Protein AF-A0A535R1G7-F1 (afdb_monomer_lite)

pLDDT: mean 92.57, std 9.96, range [49.0, 98.88]

Sequence (205 aa):
MAGKRAEGLLEMMFFIEMFTLNRAWNGLSDEELRWEPMPGSWTVRPVEQCRTPTPFLVGGWAVDFDAGLAAATEPLTSIAWLFWHVGSMPGRAAELDFLGGSHSAASGWPSPYIETHPIFTTAAEAVGTMRAGWRALDAALRSATDEQLEQPTRFWGYGGPGPMGTGARIVASTLNEISHHGTQIGVLRDLFRLRGDAPIDYQPE

Structure (mmCIF, N/CA/C/O backbone):
data_AF-A0A535R1G7-F1
#
_entry.id   AF-A0A535R1G7-F1
#
loop_
_atom_site.group_PDB
_atom_site.id
_atom_site.type_symbol
_atom_site.label_atom_id
_atom_site.label_alt_id
_atom_site.label_comp_id
_atom_site.label_asym_id
_atom_site.label_entity_id
_atom_site.label_seq_id
_atom_site.pdbx_PDB_ins_code
_atom_site.Cartn_x
_atom_site.Cartn_y
_atom_site.Cartn_z
_atom_site.occupancy
_atom_site.B_iso_or_equiv
_atom_site.auth_seq_id
_atom_site.auth_comp_id
_atom_site.auth_asym_id
_atom_site.auth_atom_id
_atom_site.pdbx_PDB_model_num
ATOM 1 N N . MET A 1 1 ? -23.071 0.420 14.342 1.00 59.50 1 MET A N 1
ATOM 2 C CA . MET A 1 1 ? -22.848 1.737 13.711 1.00 59.50 1 MET A CA 1
ATOM 3 C C . MET A 1 1 ? -21.427 2.138 14.032 1.00 59.50 1 MET A C 1
ATOM 5 O O . MET A 1 1 ? -21.015 1.888 15.160 1.00 59.50 1 MET A O 1
ATOM 9 N N . ALA A 1 2 ? -20.706 2.676 13.051 1.00 72.38 2 ALA A N 1
ATOM 10 C CA . ALA A 1 2 ? -19.341 3.155 13.226 1.00 72.38 2 ALA A CA 1
ATOM 11 C C . ALA A 1 2 ? -19.280 4.226 14.329 1.00 72.38 2 ALA A C 1
ATOM 13 O O . ALA A 1 2 ? -20.204 5.030 14.459 1.00 72.38 2 ALA A O 1
ATOM 14 N N . GLY A 1 3 ? -18.218 4.216 15.134 1.00 78.94 3 GLY A N 1
ATOM 15 C CA . GLY A 1 3 ? -17.919 5.323 16.045 1.00 78.94 3 GLY A CA 1
ATOM 16 C C . GLY A 1 3 ? -17.408 6.565 15.298 1.00 78.94 3 GLY A C 1
ATOM 17 O O . GLY A 1 3 ? -17.053 6.485 14.120 1.00 78.94 3 GLY A O 1
ATOM 18 N N . LYS A 1 4 ? -17.313 7.717 15.974 1.00 87.75 4 LYS A N 1
ATOM 19 C CA . LYS A 1 4 ? -16.873 8.983 15.351 1.00 87.75 4 LYS A CA 1
ATOM 20 C C . LYS A 1 4 ? -15.453 8.905 14.782 1.00 87.75 4 LYS A C 1
ATOM 22 O O . LYS A 1 4 ? -15.128 9.596 13.819 1.00 87.75 4 LYS A O 1
ATOM 27 N N . ARG A 1 5 ? -14.579 8.081 15.370 1.00 92.25 5 ARG A N 1
ATOM 28 C CA . ARG A 1 5 ? -13.224 7.828 14.855 1.00 92.25 5 ARG A CA 1
ATOM 29 C C . ARG A 1 5 ? -13.264 7.073 13.540 1.00 92.25 5 ARG A C 1
ATOM 31 O O . ARG A 1 5 ? -12.567 7.456 12.604 1.00 92.25 5 ARG A O 1
ATOM 38 N N . ALA A 1 6 ? -14.088 6.034 13.474 1.00 96.38 6 ALA A N 1
ATOM 39 C CA . ALA A 1 6 ? -14.278 5.264 12.257 1.00 96.38 6 ALA A CA 1
ATOM 40 C C . ALA A 1 6 ? -14.889 6.129 11.145 1.00 96.38 6 ALA A C 1
ATOM 42 O O . ALA A 1 6 ? -14.425 6.049 10.015 1.00 96.38 6 ALA A O 1
ATOM 43 N N . GLU A 1 7 ? -15.850 7.005 11.458 1.00 96.81 7 GLU A N 1
ATOM 44 C CA . GLU A 1 7 ? -16.438 7.940 10.483 1.00 96.81 7 GLU A CA 1
ATOM 45 C C . GLU A 1 7 ? -15.379 8.826 9.808 1.00 96.81 7 GLU A C 1
ATOM 47 O O . GLU A 1 7 ? -15.340 8.891 8.582 1.00 96.81 7 GLU A O 1
ATOM 52 N N . GLY A 1 8 ? -14.469 9.435 10.577 1.00 97.81 8 GLY A N 1
ATOM 53 C CA . GLY A 1 8 ? -13.396 10.258 10.005 1.00 97.81 8 GLY A CA 1
ATOM 54 C C . GLY A 1 8 ? -12.4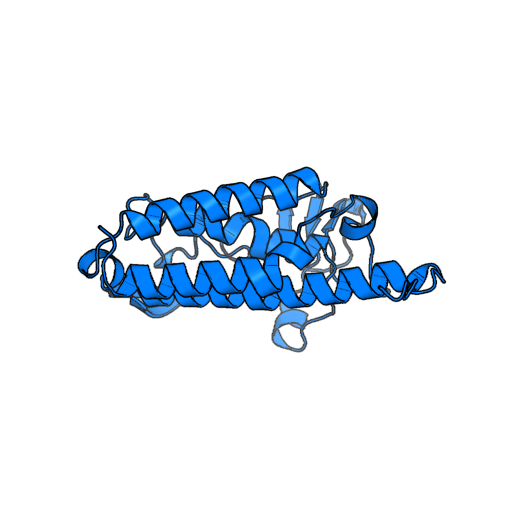10 9.466 9.135 1.00 97.81 8 GLY A C 1
ATOM 55 O O . GLY A 1 8 ? -11.967 9.948 8.096 1.00 97.81 8 GLY A O 1
ATOM 56 N N . LEU A 1 9 ? -12.087 8.226 9.517 1.00 98.50 9 LEU A N 1
ATOM 57 C CA . LEU A 1 9 ? -11.222 7.351 8.713 1.00 98.50 9 LEU A CA 1
ATOM 58 C C . LEU A 1 9 ? -11.915 6.896 7.421 1.00 98.50 9 LEU A C 1
ATOM 60 O O . LEU A 1 9 ? -11.282 6.858 6.368 1.00 98.50 9 LEU A O 1
ATOM 64 N N . LEU A 1 10 ? -13.213 6.594 7.484 1.00 98.62 10 LEU A N 1
ATOM 65 C CA . LEU A 1 10 ? -14.030 6.263 6.315 1.00 98.62 10 LEU A CA 1
ATOM 66 C C . LEU A 1 10 ? -14.146 7.457 5.357 1.00 98.62 10 LEU A C 1
ATOM 68 O O . LEU A 1 10 ? -14.089 7.277 4.143 1.00 98.62 10 LEU A O 1
ATOM 72 N N . GLU A 1 11 ? -14.251 8.677 5.883 1.00 98.31 11 GLU A N 1
ATOM 73 C CA . GLU A 1 11 ? -14.221 9.901 5.079 1.00 98.31 11 GLU A CA 1
ATOM 74 C C . GLU A 1 11 ? -12.857 10.097 4.393 1.00 98.31 11 GLU A C 1
ATOM 76 O O . GLU A 1 11 ? -12.798 10.375 3.193 1.00 98.31 11 GLU A O 1
ATOM 81 N N . MET A 1 12 ? -11.747 9.854 5.100 1.00 98.38 12 MET A N 1
ATOM 82 C CA . MET A 1 12 ? -10.417 9.836 4.478 1.00 98.38 12 MET A CA 1
ATOM 83 C C . MET A 1 12 ? -10.326 8.787 3.366 1.00 98.38 12 MET A C 1
ATOM 85 O O . MET A 1 12 ? -9.839 9.102 2.282 1.00 98.38 12 MET A O 1
ATOM 89 N N . MET A 1 13 ? -10.809 7.561 3.599 1.00 98.69 13 MET A N 1
ATOM 90 C CA . MET A 1 13 ? -10.845 6.518 2.568 1.00 98.69 13 MET A CA 1
ATOM 91 C C . MET A 1 13 ? -11.637 6.973 1.341 1.00 98.69 13 MET A C 1
ATOM 93 O O . MET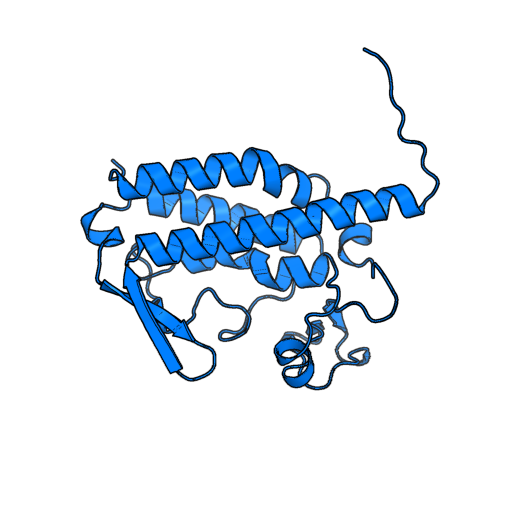 A 1 13 ? -11.157 6.837 0.219 1.00 98.69 13 MET A O 1
ATOM 97 N N . PHE A 1 14 ? -12.809 7.574 1.534 1.00 98.50 14 PHE A N 1
ATOM 98 C CA . PHE A 1 14 ? -13.602 8.105 0.429 1.00 98.50 14 PHE A CA 1
ATOM 99 C C . PHE A 1 14 ? -12.806 9.111 -0.419 1.00 98.50 14 PHE A C 1
ATOM 101 O O . PHE A 1 14 ? -12.733 8.971 -1.642 1.00 98.50 14 PHE A O 1
ATOM 108 N N . PHE A 1 15 ? -12.148 10.088 0.212 1.00 98.44 15 PHE A N 1
ATOM 109 C CA . PHE A 1 15 ? -11.361 11.084 -0.518 1.00 98.44 15 PHE A CA 1
ATOM 110 C C . PHE A 1 15 ? -10.121 10.494 -1.193 1.00 98.44 15 PHE A C 1
ATOM 112 O O . PHE A 1 15 ? -9.820 10.857 -2.330 1.00 98.44 15 PHE A O 1
ATOM 119 N N . ILE A 1 16 ? -9.426 9.564 -0.537 1.00 98.75 16 ILE A N 1
ATOM 120 C CA . ILE A 1 16 ? -8.260 8.879 -1.110 1.00 98.75 16 ILE A CA 1
ATOM 121 C C . ILE A 1 16 ? -8.673 8.055 -2.330 1.00 98.75 16 ILE A C 1
ATOM 123 O O . ILE A 1 16 ? -8.000 8.092 -3.360 1.00 98.75 16 ILE A O 1
ATOM 127 N N . GLU A 1 17 ? -9.791 7.335 -2.258 1.00 98.38 17 GLU A N 1
ATOM 128 C CA . GLU A 1 17 ? -10.291 6.579 -3.401 1.00 98.38 17 GLU A CA 1
ATOM 129 C C . GLU A 1 17 ? -10.660 7.508 -4.562 1.00 98.38 17 GLU A C 1
ATOM 131 O O . GLU A 1 17 ? -10.220 7.295 -5.697 1.00 98.38 17 GLU A O 1
ATOM 136 N N . MET A 1 18 ? -11.421 8.564 -4.266 1.00 97.12 18 MET A N 1
ATOM 137 C CA . MET A 1 18 ? -11.917 9.511 -5.258 1.00 97.12 18 MET A CA 1
ATOM 138 C C . MET A 1 18 ? -10.786 10.266 -5.966 1.00 97.12 18 MET A C 1
ATOM 140 O O . MET A 1 18 ? -10.771 10.307 -7.196 1.00 97.12 18 MET A O 1
ATOM 144 N N . PHE A 1 19 ? -9.848 10.849 -5.217 1.00 96.19 19 PHE A N 1
ATOM 145 C CA . PHE A 1 19 ? -8.824 11.735 -5.777 1.00 96.19 19 PHE A CA 1
ATOM 146 C C . PHE A 1 19 ? -7.538 11.015 -6.187 1.00 96.19 19 PHE A C 1
ATOM 148 O O . PHE A 1 19 ? -6.856 11.475 -7.105 1.00 96.19 19 PHE A O 1
ATOM 155 N N . THR A 1 20 ? -7.224 9.880 -5.561 1.00 97.88 20 THR A N 1
ATOM 156 C CA . THR A 1 20 ? -5.928 9.216 -5.732 1.00 97.88 20 THR A CA 1
ATOM 157 C C . THR A 1 20 ? -6.072 7.834 -6.364 1.00 97.88 20 THR A C 1
ATOM 159 O O . THR A 1 20 ? -5.598 7.608 -7.481 1.00 97.88 20 THR A O 1
ATOM 162 N N . LEU A 1 21 ? -6.734 6.887 -5.690 1.00 98.06 21 LEU A N 1
ATOM 163 C CA . LEU A 1 21 ? -6.668 5.478 -6.097 1.00 98.06 21 LEU A CA 1
ATOM 164 C C . LEU A 1 21 ? -7.381 5.210 -7.419 1.00 98.06 21 LEU A C 1
ATOM 166 O O . LEU A 1 21 ? -6.882 4.424 -8.222 1.00 98.06 21 LEU A O 1
ATOM 170 N N . ASN A 1 22 ? -8.472 5.921 -7.717 1.00 97.31 22 ASN A N 1
ATOM 171 C CA . ASN A 1 22 ? -9.125 5.814 -9.019 1.00 97.31 22 ASN A CA 1
ATOM 172 C C . ASN A 1 22 ? -8.198 6.160 -10.191 1.00 97.31 22 ASN A C 1
ATOM 174 O O . ASN A 1 22 ? -8.295 5.515 -11.234 1.00 97.31 22 ASN A O 1
ATOM 178 N N . ARG A 1 23 ? -7.263 7.104 -10.030 1.00 95.62 23 ARG A N 1
ATOM 179 C CA . ARG A 1 23 ? -6.226 7.360 -11.044 1.00 95.62 23 ARG A CA 1
ATOM 180 C C . ARG A 1 23 ? -5.157 6.268 -11.044 1.00 95.62 23 ARG A C 1
ATOM 182 O O . ARG A 1 23 ? -4.710 5.858 -12.112 1.00 95.62 23 ARG A O 1
ATOM 189 N N . ALA A 1 24 ? -4.767 5.783 -9.867 1.00 96.94 24 ALA A N 1
ATOM 190 C CA . ALA A 1 24 ? -3.721 4.776 -9.731 1.00 96.94 24 ALA A CA 1
ATOM 191 C C . ALA A 1 24 ? -4.112 3.424 -10.354 1.00 96.94 24 ALA A C 1
ATOM 193 O O . ALA A 1 24 ? -3.337 2.866 -11.130 1.00 96.94 24 ALA A O 1
ATOM 194 N N . TRP A 1 25 ? -5.316 2.908 -10.086 1.00 96.75 25 TRP A N 1
ATOM 195 C CA . TRP A 1 25 ? -5.669 1.522 -10.418 1.00 96.75 25 TRP A CA 1
ATOM 196 C C . TRP A 1 25 ? -6.562 1.321 -11.651 1.00 96.75 25 TRP A C 1
ATOM 198 O O . TRP A 1 25 ? -6.643 0.203 -12.160 1.00 96.75 25 TRP A O 1
ATOM 208 N N . ASN A 1 26 ? -7.262 2.347 -12.155 1.00 97.62 26 ASN A N 1
ATOM 209 C CA . ASN A 1 26 ? -8.268 2.128 -13.203 1.00 97.62 26 ASN A CA 1
ATOM 210 C C . ASN A 1 26 ? -7.584 1.979 -14.554 1.00 97.62 26 ASN A C 1
ATOM 212 O O . ASN A 1 26 ? -6.772 2.821 -14.935 1.00 97.62 26 ASN A O 1
ATOM 216 N N . GLY A 1 27 ? -7.886 0.887 -15.257 1.00 97.19 27 GLY A N 1
ATOM 217 C CA . GLY A 1 27 ? -7.271 0.577 -16.545 1.00 97.19 27 GLY A CA 1
ATOM 218 C C . GLY A 1 27 ? -5.747 0.484 -16.483 1.00 97.19 27 GLY A C 1
ATOM 219 O O . GLY A 1 27 ? -5.101 0.835 -17.460 1.00 97.19 27 GLY A O 1
ATOM 220 N N . LEU A 1 28 ? -5.160 0.128 -15.330 1.00 98.25 28 LEU A N 1
ATOM 221 C CA . LEU A 1 28 ? -3.723 -0.129 -15.248 1.00 98.25 28 LEU A CA 1
ATOM 222 C C . LEU A 1 28 ? -3.396 -1.355 -16.094 1.00 98.25 28 LEU A C 1
ATOM 224 O O . LEU A 1 28 ? -3.956 -2.430 -15.878 1.00 98.25 28 LEU A O 1
ATOM 228 N N . SER A 1 29 ? -2.500 -1.177 -17.055 1.00 98.12 29 SER A N 1
ATOM 229 C CA . SER A 1 29 ? -2.014 -2.254 -17.901 1.00 98.12 29 SER A CA 1
ATOM 230 C C . SER A 1 29 ? -0.765 -2.915 -17.325 1.00 98.12 29 SER A C 1
ATOM 232 O O . SER A 1 29 ? -0.000 -2.347 -16.546 1.00 98.12 29 SER A O 1
ATOM 234 N N . ASP A 1 30 ? -0.537 -4.137 -17.778 1.00 98.44 30 ASP A N 1
ATOM 235 C CA . ASP A 1 30 ? 0.673 -4.907 -17.521 1.00 98.44 30 ASP A CA 1
ATOM 236 C C . ASP A 1 30 ? 1.943 -4.234 -18.077 1.00 98.44 30 ASP A C 1
ATOM 238 O O . ASP A 1 30 ? 3.031 -4.418 -17.532 1.00 98.44 30 ASP A O 1
ATOM 242 N N . GLU A 1 31 ? 1.812 -3.449 -19.150 1.00 97.44 31 GLU A N 1
ATOM 243 C CA . GLU A 1 31 ? 2.911 -2.664 -19.719 1.00 97.44 31 GLU A CA 1
ATOM 244 C C . GLU A 1 31 ? 3.256 -1.465 -18.826 1.00 97.44 31 GLU A C 1
ATOM 246 O O . GLU A 1 31 ? 4.428 -1.254 -18.522 1.00 97.44 31 GLU A O 1
ATOM 251 N N . GLU A 1 32 ? 2.246 -0.723 -18.350 1.00 97.19 32 GLU A N 1
ATOM 252 C CA . GLU A 1 32 ? 2.436 0.357 -17.371 1.00 97.19 32 GLU A CA 1
ATOM 253 C C . GLU A 1 32 ? 3.082 -0.169 -16.088 1.00 97.19 32 GLU A C 1
ATOM 255 O O . GLU A 1 32 ? 4.031 0.430 -15.587 1.00 97.19 32 GLU A O 1
ATOM 260 N N . LEU A 1 33 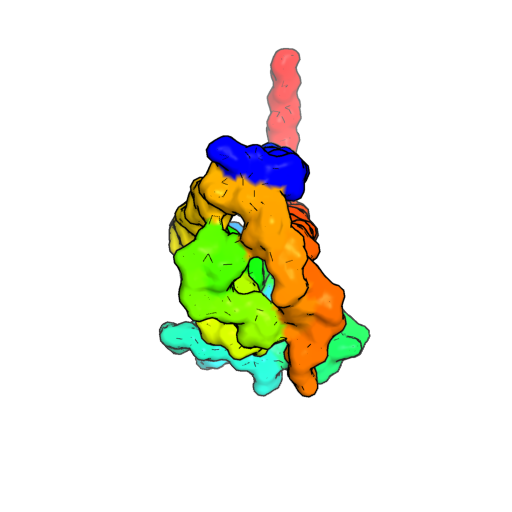? 2.594 -1.300 -15.564 1.00 98.06 33 LEU A N 1
ATOM 261 C CA . LEU A 1 33 ? 3.109 -1.886 -14.328 1.00 98.06 33 LEU A CA 1
ATOM 262 C C . LEU A 1 33 ? 4.611 -2.192 -14.430 1.00 98.06 33 LEU A C 1
ATOM 264 O O . LEU A 1 33 ? 5.362 -1.868 -13.511 1.00 98.06 33 LEU A O 1
ATOM 268 N N . ARG A 1 34 ? 5.041 -2.807 -15.540 1.00 96.12 34 ARG A N 1
ATOM 269 C CA . ARG A 1 34 ? 6.425 -3.269 -15.758 1.00 96.12 34 ARG A CA 1
ATOM 270 C C . ARG A 1 34 ? 7.360 -2.187 -16.301 1.00 96.12 34 ARG A C 1
ATOM 272 O O . ARG A 1 34 ? 8.539 -2.458 -16.518 1.00 96.12 34 ARG A O 1
ATOM 279 N N . TRP A 1 35 ? 6.857 -0.983 -16.557 1.00 95.94 35 TRP A N 1
ATOM 280 C CA . TRP A 1 35 ? 7.666 0.098 -17.100 1.00 95.94 35 TRP A CA 1
ATOM 281 C C . TRP A 1 35 ? 8.662 0.632 -16.065 1.00 95.94 35 TRP A C 1
ATOM 283 O O . TRP A 1 35 ? 8.286 1.027 -14.961 1.00 95.94 35 TRP A O 1
ATOM 293 N N . GLU A 1 36 ? 9.940 0.675 -16.450 1.00 94.88 36 GLU A N 1
ATOM 294 C CA . GLU A 1 36 ? 11.001 1.335 -15.686 1.00 94.88 36 GLU A CA 1
ATOM 295 C C . GLU A 1 36 ? 11.043 2.826 -16.091 1.00 94.88 36 GLU A C 1
ATOM 297 O O . GLU A 1 36 ? 11.377 3.118 -17.245 1.00 94.88 36 GLU A O 1
ATOM 302 N N . PRO A 1 37 ? 10.694 3.777 -15.196 1.00 94.25 37 PRO A N 1
ATOM 303 C CA . PRO A 1 37 ? 10.542 5.186 -15.573 1.00 94.25 37 PRO A CA 1
ATOM 304 C C . PRO A 1 37 ? 11.836 5.841 -16.060 1.00 94.25 37 PRO A C 1
ATOM 306 O O . PRO A 1 37 ? 11.820 6.659 -16.975 1.00 94.25 37 PRO A O 1
ATOM 309 N N . MET A 1 38 ? 12.955 5.469 -15.439 1.00 92.94 38 MET A N 1
ATOM 310 C CA . MET A 1 38 ? 14.308 5.918 -15.761 1.00 92.94 38 MET A CA 1
ATOM 311 C C . MET A 1 38 ? 15.300 4.790 -15.460 1.00 92.94 38 MET A C 1
ATOM 313 O O . MET A 1 38 ? 15.067 4.050 -14.500 1.00 92.94 38 MET A O 1
ATOM 317 N N . PRO A 1 39 ? 16.430 4.687 -16.185 1.00 90.38 39 PRO A N 1
ATOM 318 C CA . PRO A 1 39 ? 17.472 3.719 -15.863 1.00 90.38 39 PRO A CA 1
ATOM 319 C C . PRO A 1 39 ? 17.894 3.803 -14.394 1.00 90.38 39 PRO A C 1
ATOM 321 O O . PRO A 1 39 ? 18.289 4.867 -13.919 1.00 90.38 39 PRO A O 1
ATOM 324 N N . GLY A 1 40 ? 17.827 2.676 -13.689 1.00 87.69 40 GLY A N 1
ATOM 325 C CA . GLY A 1 40 ? 18.208 2.597 -12.276 1.00 87.69 40 GLY A CA 1
ATOM 326 C C . GLY A 1 40 ? 17.069 2.888 -11.298 1.00 87.69 40 GLY A C 1
ATOM 327 O O . GLY A 1 40 ? 17.317 2.921 -10.094 1.00 87.69 40 GLY A O 1
ATOM 328 N N . SER A 1 41 ? 15.834 3.056 -11.785 1.00 94.19 41 SER A N 1
ATOM 329 C CA . SER A 1 41 ? 14.661 3.077 -10.906 1.00 94.19 41 SER A CA 1
ATOM 330 C C . SER A 1 41 ? 14.510 1.731 -10.198 1.00 94.19 41 SER A C 1
ATOM 332 O O . SER A 1 41 ? 14.737 0.675 -10.794 1.00 94.19 41 SER A O 1
ATOM 334 N N . TRP A 1 42 ? 14.070 1.753 -8.943 1.00 96.62 42 TRP A N 1
ATOM 335 C CA . TRP A 1 42 ? 13.716 0.531 -8.231 1.00 96.62 42 TRP A CA 1
ATOM 336 C C . TRP A 1 42 ? 12.417 -0.058 -8.780 1.00 96.62 42 TRP A C 1
ATOM 338 O O . TRP A 1 42 ? 11.387 0.617 -8.909 1.00 96.62 42 TRP A O 1
ATOM 348 N N . THR A 1 43 ? 12.460 -1.339 -9.132 1.00 97.06 43 THR A N 1
ATOM 349 C CA . THR A 1 43 ? 11.314 -2.067 -9.678 1.00 97.06 43 THR A CA 1
ATOM 350 C C . THR A 1 43 ? 11.222 -3.492 -9.150 1.00 97.06 43 THR A C 1
ATOM 352 O O . THR A 1 43 ? 12.017 -3.930 -8.321 1.00 97.06 43 THR A O 1
ATOM 355 N N . VAL A 1 44 ? 10.191 -4.194 -9.607 1.00 97.44 44 VAL A N 1
ATOM 356 C CA . VAL A 1 44 ? 10.021 -5.630 -9.435 1.00 97.44 44 VAL A CA 1
ATOM 357 C C . VAL A 1 44 ? 10.570 -6.310 -10.680 1.00 97.44 44 VAL A C 1
ATOM 359 O O . VAL A 1 44 ? 10.166 -5.992 -11.799 1.00 97.44 44 VAL A O 1
ATOM 362 N N . ARG A 1 45 ? 11.482 -7.260 -10.500 1.00 95.94 45 ARG A N 1
ATOM 363 C CA . ARG A 1 45 ? 12.123 -7.981 -11.603 1.00 95.94 45 ARG A CA 1
ATOM 364 C C . ARG A 1 45 ? 12.428 -9.427 -11.215 1.00 95.94 45 ARG A C 1
ATOM 366 O O . ARG A 1 45 ? 12.451 -9.738 -10.024 1.00 95.94 45 ARG A O 1
ATOM 373 N N . PRO A 1 46 ? 12.649 -10.331 -12.180 1.00 97.12 46 PRO A N 1
ATOM 374 C CA . PRO A 1 46 ? 13.131 -11.670 -11.867 1.00 97.12 46 PRO A CA 1
ATOM 375 C C . PRO A 1 46 ? 14.427 -11.601 -11.053 1.00 97.12 46 PRO A C 1
ATOM 377 O O . PRO A 1 46 ? 15.242 -10.694 -11.255 1.00 97.12 46 PRO A O 1
ATOM 380 N N . VAL A 1 47 ? 14.619 -12.535 -10.121 1.00 96.88 47 VAL A N 1
ATOM 381 C CA . VAL A 1 47 ? 15.749 -12.504 -9.178 1.00 96.88 47 VAL A CA 1
ATOM 382 C C . VAL A 1 47 ? 17.106 -12.467 -9.885 1.00 96.88 47 VAL A C 1
ATOM 384 O O . VAL A 1 47 ? 18.015 -11.774 -9.438 1.00 96.88 47 VAL A O 1
ATOM 387 N N . GLU A 1 48 ? 17.233 -13.128 -11.035 1.00 97.00 48 GLU A N 1
ATOM 388 C CA . GLU A 1 48 ? 18.446 -13.149 -11.855 1.00 97.00 48 GLU A CA 1
ATOM 389 C C . GLU A 1 48 ? 18.786 -11.793 -12.493 1.00 97.00 48 GLU A C 1
ATOM 391 O O . GLU A 1 48 ? 19.905 -11.587 -12.959 1.00 97.00 48 GLU A O 1
ATOM 396 N N . GLN A 1 49 ? 17.832 -10.862 -12.508 1.00 95.75 49 GLN A N 1
ATOM 397 C CA . GLN A 1 49 ? 18.006 -9.503 -13.015 1.00 95.75 49 GLN A CA 1
ATOM 398 C C . GLN A 1 49 ? 18.163 -8.478 -11.889 1.00 95.75 49 GLN A C 1
ATOM 400 O O . GLN A 1 49 ? 18.353 -7.300 -12.193 1.00 95.75 49 GLN A O 1
ATOM 405 N N . CYS A 1 50 ? 18.066 -8.896 -10.620 1.00 95.00 50 CYS A N 1
ATOM 406 C CA . CYS A 1 50 ? 18.209 -8.030 -9.454 1.00 95.00 50 CYS A CA 1
ATOM 407 C C . CYS A 1 50 ? 19.575 -7.340 -9.446 1.00 95.00 50 CYS A C 1
ATOM 409 O O . CYS A 1 50 ? 20.613 -7.978 -9.627 1.00 95.00 50 CYS A O 1
ATOM 411 N N . ARG A 1 51 ? 19.571 -6.024 -9.222 1.00 90.38 51 ARG A N 1
ATOM 412 C CA . ARG A 1 51 ? 20.794 -5.202 -9.237 1.00 90.38 51 ARG A CA 1
ATOM 413 C C . ARG A 1 51 ? 21.130 -4.601 -7.882 1.00 90.38 51 ARG A C 1
ATOM 415 O O . ARG A 1 51 ? 22.246 -4.127 -7.695 1.00 90.38 51 ARG A O 1
ATOM 422 N N . THR A 1 52 ? 20.179 -4.595 -6.955 1.00 94.62 52 THR A N 1
ATOM 423 C CA . THR A 1 52 ? 20.352 -3.989 -5.636 1.00 94.62 52 THR A CA 1
ATOM 424 C C . THR A 1 52 ? 20.915 -4.986 -4.620 1.00 94.62 52 THR A C 1
ATOM 426 O O . THR A 1 52 ? 20.635 -6.180 -4.732 1.00 94.62 52 THR A O 1
ATOM 429 N N . PRO A 1 53 ? 21.678 -4.526 -3.614 1.00 93.81 53 PRO A N 1
ATOM 430 C CA . PRO A 1 53 ? 22.370 -5.397 -2.663 1.00 93.81 53 PRO A CA 1
ATOM 431 C C . PRO A 1 53 ? 21.464 -6.064 -1.619 1.00 93.81 53 PRO A C 1
ATOM 433 O O . PRO A 1 53 ? 21.832 -7.118 -1.104 1.00 93.81 53 PRO A O 1
ATOM 436 N N . THR A 1 54 ? 20.305 -5.488 -1.287 1.00 94.25 54 THR A N 1
ATOM 437 C CA . THR A 1 54 ? 19.424 -6.008 -0.224 1.00 94.25 54 THR A CA 1
ATOM 438 C C . THR A 1 54 ? 17.962 -6.111 -0.681 1.00 94.25 54 THR A C 1
ATOM 440 O O . THR A 1 54 ? 17.097 -5.496 -0.061 1.00 94.25 54 THR A O 1
ATOM 443 N N . PRO A 1 55 ? 17.659 -6.836 -1.773 1.00 95.75 55 PRO A N 1
ATOM 444 C CA . PRO A 1 55 ? 16.307 -6.906 -2.317 1.00 95.75 55 PRO A CA 1
ATOM 445 C C . PRO A 1 55 ? 15.360 -7.696 -1.409 1.00 95.75 55 PRO A C 1
ATOM 447 O O . PRO A 1 55 ? 15.786 -8.574 -0.654 1.00 95.75 55 PRO A O 1
ATOM 450 N N . PHE A 1 56 ? 14.057 -7.470 -1.570 1.00 95.81 56 PHE A N 1
ATOM 451 C CA . PHE A 1 56 ? 13.037 -8.376 -1.034 1.00 95.81 56 PHE A CA 1
ATOM 452 C C . PHE A 1 56 ? 12.748 -9.484 -2.045 1.00 95.81 56 PHE A C 1
ATOM 454 O O . PHE A 1 56 ? 12.512 -9.198 -3.216 1.00 95.81 56 PHE A O 1
ATOM 461 N N . LEU A 1 57 ? 12.764 -10.747 -1.609 1.00 95.19 57 LEU A N 1
ATOM 462 C CA . LEU A 1 57 ? 12.669 -11.911 -2.495 1.00 95.19 57 LEU A CA 1
ATOM 463 C C . LEU A 1 57 ? 11.434 -12.758 -2.183 1.00 95.19 57 LEU A C 1
ATOM 465 O O . LEU A 1 57 ? 11.291 -13.250 -1.065 1.00 95.19 57 LEU A O 1
ATOM 469 N N . VAL A 1 58 ? 10.579 -12.993 -3.182 1.00 94.12 58 VAL A N 1
ATOM 470 C CA . VAL A 1 58 ? 9.420 -13.896 -3.074 1.00 94.12 58 VAL A CA 1
ATOM 471 C C . VAL A 1 58 ? 9.198 -14.609 -4.404 1.00 94.12 58 VAL A C 1
ATOM 473 O O . VAL A 1 58 ? 9.109 -13.976 -5.450 1.00 94.12 58 VAL A O 1
ATOM 476 N N . GLY A 1 59 ? 9.089 -15.941 -4.377 1.00 90.62 59 GLY A N 1
ATOM 477 C CA . GLY A 1 59 ? 8.624 -16.720 -5.534 1.00 90.62 59 GLY A CA 1
ATOM 478 C C . GLY A 1 59 ? 9.450 -16.553 -6.819 1.00 90.62 59 GLY A C 1
ATOM 479 O O . GLY A 1 59 ? 8.882 -16.595 -7.904 1.00 90.62 59 GLY A O 1
ATOM 480 N N . GLY A 1 60 ? 10.766 -16.334 -6.710 1.00 95.50 60 GLY A N 1
ATOM 481 C CA . GLY A 1 60 ? 11.659 -16.111 -7.861 1.00 95.50 60 GLY A CA 1
ATOM 482 C C . GLY A 1 60 ? 11.712 -14.664 -8.363 1.00 95.50 60 GLY A C 1
ATOM 483 O O . GLY A 1 60 ? 12.446 -14.369 -9.303 1.00 95.50 60 GLY A O 1
ATOM 484 N N . TRP A 1 61 ? 10.985 -13.755 -7.718 1.00 97.38 61 TRP A N 1
ATOM 485 C CA . TRP A 1 61 ? 11.005 -12.328 -8.009 1.00 97.38 61 TRP A CA 1
ATOM 486 C C . TRP A 1 61 ? 11.746 -11.562 -6.923 1.00 97.38 61 TRP A C 1
ATOM 488 O O . TRP A 1 61 ? 11.723 -11.933 -5.747 1.00 97.38 61 TRP A O 1
ATOM 498 N N . ALA A 1 62 ? 12.391 -10.483 -7.343 1.00 97.12 62 ALA A N 1
ATOM 499 C CA . ALA A 1 62 ? 13.050 -9.515 -6.498 1.00 97.12 62 ALA A CA 1
ATOM 500 C C . ALA A 1 62 ? 12.336 -8.170 -6.597 1.00 97.12 62 ALA A C 1
ATOM 502 O O . ALA A 1 62 ? 11.998 -7.708 -7.689 1.00 97.12 62 ALA A O 1
ATOM 503 N N . VAL A 1 63 ? 12.153 -7.527 -5.452 1.00 97.12 63 VAL A N 1
ATOM 504 C CA . VAL A 1 63 ? 11.882 -6.099 -5.375 1.00 97.12 63 VAL A CA 1
ATOM 505 C C . VAL A 1 63 ? 13.192 -5.402 -5.071 1.00 97.12 63 VAL A C 1
ATOM 507 O O . VAL A 1 63 ? 13.815 -5.679 -4.043 1.00 97.12 63 VAL A O 1
ATOM 510 N N . ASP A 1 64 ? 13.609 -4.523 -5.978 1.00 96.25 64 ASP A N 1
ATOM 511 C CA . ASP A 1 64 ? 14.834 -3.750 -5.821 1.00 96.25 64 ASP A CA 1
ATOM 512 C C . ASP A 1 64 ? 14.793 -2.951 -4.514 1.00 96.25 64 ASP A C 1
ATOM 514 O O . ASP A 1 64 ? 13.852 -2.199 -4.252 1.00 96.25 64 ASP A O 1
ATOM 518 N N . PHE A 1 65 ? 15.827 -3.116 -3.695 1.00 94.69 65 PHE A N 1
ATOM 519 C CA . PHE A 1 65 ? 15.992 -2.387 -2.447 1.00 94.69 65 PHE A CA 1
ATOM 520 C C . PHE A 1 65 ? 17.458 -2.382 -2.006 1.00 94.69 65 PHE A C 1
ATOM 522 O O . PHE A 1 65 ? 18.158 -3.397 -2.059 1.00 94.69 65 PHE A O 1
ATOM 529 N N . ASP A 1 66 ? 17.922 -1.227 -1.542 1.00 93.50 66 ASP A N 1
ATOM 530 C CA . ASP A 1 66 ? 19.221 -1.045 -0.901 1.00 93.50 66 ASP A CA 1
ATOM 531 C C . ASP A 1 66 ? 19.005 -0.319 0.429 1.00 93.50 66 ASP A C 1
ATOM 533 O O . ASP A 1 66 ? 18.679 0.868 0.446 1.00 93.50 66 ASP A O 1
ATOM 537 N N . ALA A 1 67 ? 19.185 -1.031 1.541 1.00 88.81 67 ALA A N 1
ATOM 538 C CA . ALA A 1 67 ? 18.994 -0.489 2.882 1.00 88.81 67 ALA A CA 1
ATOM 539 C C . ALA A 1 67 ? 19.961 0.666 3.199 1.00 88.81 67 ALA A C 1
ATOM 541 O O . ALA A 1 67 ? 19.600 1.587 3.932 1.00 88.81 67 ALA A O 1
ATOM 542 N N . GLY A 1 68 ? 21.179 0.633 2.646 1.00 87.25 68 GLY A N 1
ATOM 543 C CA . GLY A 1 68 ? 22.163 1.697 2.819 1.00 87.25 68 GLY A CA 1
ATOM 544 C C . GLY A 1 68 ? 21.783 2.947 2.032 1.00 87.25 68 GLY A C 1
ATOM 545 O O . GLY A 1 68 ? 21.857 4.054 2.566 1.00 87.25 68 GLY A O 1
ATOM 546 N N . LEU A 1 69 ? 21.325 2.772 0.788 1.00 86.75 69 LEU A N 1
ATOM 547 C CA . LEU A 1 69 ? 20.870 3.887 -0.042 1.00 86.75 69 LEU A CA 1
ATOM 548 C C . LEU A 1 69 ? 19.559 4.484 0.476 1.00 86.75 69 LEU A C 1
ATOM 550 O O . LEU A 1 69 ? 19.489 5.698 0.605 1.00 86.75 69 LEU A O 1
ATOM 554 N N . ALA A 1 70 ? 18.568 3.665 0.846 1.00 84.56 70 ALA A N 1
ATOM 555 C CA . ALA A 1 70 ? 17.287 4.127 1.396 1.00 84.56 70 ALA A CA 1
ATOM 556 C C . ALA A 1 70 ? 17.473 5.060 2.604 1.00 84.56 70 ALA A C 1
ATOM 558 O O . ALA A 1 70 ? 16.744 6.034 2.757 1.00 84.56 70 ALA A O 1
ATOM 559 N N . ALA A 1 71 ? 18.480 4.795 3.443 1.00 79.69 71 ALA A N 1
ATOM 560 C CA . ALA A 1 71 ? 18.798 5.634 4.595 1.00 79.69 71 ALA A CA 1
ATOM 561 C C . ALA A 1 71 ? 19.417 6.998 4.224 1.00 79.69 71 ALA A C 1
ATOM 563 O O . ALA A 1 71 ? 19.393 7.918 5.040 1.00 79.69 71 ALA A O 1
ATOM 564 N N . ALA A 1 72 ? 19.990 7.133 3.024 1.00 81.25 72 ALA A N 1
ATOM 565 C CA . ALA A 1 72 ? 20.703 8.326 2.571 1.00 81.25 72 ALA A CA 1
ATOM 566 C C . ALA A 1 72 ? 19.926 9.140 1.521 1.00 81.25 72 ALA A C 1
ATOM 568 O O . ALA A 1 72 ? 19.948 10.370 1.550 1.00 81.25 72 ALA A O 1
ATOM 569 N N . THR A 1 73 ? 19.279 8.481 0.559 1.00 80.69 73 THR A N 1
ATOM 570 C CA . THR A 1 73 ? 18.484 9.082 -0.520 1.00 80.69 73 THR A CA 1
ATOM 571 C C . THR A 1 73 ? 17.541 8.030 -1.096 1.00 80.69 73 THR A C 1
ATOM 573 O O . THR A 1 73 ? 17.994 7.008 -1.604 1.00 80.69 73 THR A O 1
ATOM 576 N N . GLU A 1 74 ? 16.236 8.295 -1.079 1.00 77.31 74 GLU A N 1
ATOM 577 C CA . GLU A 1 74 ? 15.253 7.417 -1.716 1.00 77.31 74 GLU A CA 1
ATOM 578 C C . GLU A 1 74 ? 15.356 7.518 -3.249 1.00 77.31 74 GLU A C 1
ATOM 580 O O . GLU A 1 74 ? 15.203 8.610 -3.807 1.00 77.31 74 GLU A O 1
ATOM 585 N N . PRO A 1 75 ? 15.638 6.415 -3.961 1.00 86.06 75 PRO A N 1
ATOM 586 C CA . PRO A 1 75 ? 15.655 6.424 -5.416 1.00 86.06 75 PRO A CA 1
ATOM 587 C C . PRO A 1 75 ? 14.240 6.441 -5.997 1.00 86.06 75 PRO A C 1
ATOM 589 O O . PRO A 1 75 ? 13.259 6.096 -5.340 1.00 86.06 75 PRO A O 1
ATOM 592 N N . LEU A 1 76 ? 14.143 6.811 -7.277 1.00 94.12 76 LEU A N 1
ATOM 593 C CA . LEU A 1 76 ? 12.882 6.752 -8.006 1.00 94.12 76 LEU A CA 1
ATOM 594 C C . LEU A 1 76 ? 12.385 5.304 -8.085 1.00 94.12 76 LEU A C 1
ATOM 596 O O . LEU A 1 76 ? 13.133 4.399 -8.454 1.00 94.12 76 LEU A O 1
ATOM 600 N N . THR A 1 77 ? 11.110 5.094 -7.782 1.00 97.00 77 THR A N 1
ATOM 601 C CA . THR A 1 77 ? 10.455 3.785 -7.809 1.00 97.00 77 THR A CA 1
ATOM 602 C C . THR A 1 77 ? 9.484 3.692 -8.983 1.00 97.00 77 THR A C 1
ATOM 604 O O . THR A 1 77 ? 8.906 4.678 -9.435 1.00 97.00 77 THR A O 1
ATOM 607 N N . SER A 1 78 ? 9.335 2.487 -9.525 1.00 98.00 78 SER A N 1
ATOM 608 C CA . SER A 1 78 ? 8.366 2.171 -10.583 1.00 98.00 78 SER A CA 1
ATOM 609 C C . SER A 1 78 ? 6.971 1.876 -10.022 1.00 98.00 78 SER A C 1
ATOM 611 O O . SER A 1 78 ? 6.796 1.659 -8.822 1.00 98.00 78 SER A O 1
ATOM 613 N N . ILE A 1 79 ? 5.977 1.767 -10.909 1.00 98.56 79 ILE A N 1
ATOM 614 C CA . ILE A 1 79 ? 4.606 1.395 -10.532 1.00 98.56 79 ILE A CA 1
ATOM 615 C C . ILE A 1 79 ? 4.568 0.006 -9.873 1.00 98.56 79 ILE A C 1
ATOM 617 O O . ILE A 1 79 ? 3.904 -0.150 -8.851 1.00 98.56 79 ILE A O 1
ATOM 621 N N . ALA A 1 80 ? 5.304 -0.985 -10.393 1.00 98.31 80 ALA A N 1
ATOM 622 C CA . ALA A 1 80 ? 5.373 -2.312 -9.773 1.00 98.31 80 ALA A CA 1
ATOM 623 C C . ALA A 1 80 ? 5.913 -2.271 -8.337 1.00 98.31 80 ALA A C 1
ATOM 625 O O . ALA A 1 80 ? 5.352 -2.913 -7.450 1.00 98.31 80 ALA A O 1
ATOM 626 N N . TRP A 1 81 ? 6.968 -1.488 -8.098 1.00 97.88 81 TRP A N 1
ATOM 627 C CA . TRP A 1 81 ? 7.545 -1.331 -6.763 1.00 97.88 81 TRP A CA 1
ATOM 628 C C . TRP A 1 81 ? 6.552 -0.671 -5.804 1.00 97.88 81 TRP A C 1
ATOM 630 O O . TRP A 1 81 ? 6.339 -1.158 -4.697 1.00 97.88 81 TRP A O 1
ATOM 640 N N . LEU A 1 82 ? 5.881 0.396 -6.250 1.00 98.19 82 LEU A N 1
ATOM 641 C CA . LEU A 1 82 ? 4.881 1.098 -5.445 1.00 98.19 82 LEU A CA 1
ATOM 642 C C . LEU A 1 82 ? 3.687 0.196 -5.116 1.00 98.19 82 LEU A C 1
ATOM 644 O O . LEU A 1 82 ? 3.212 0.202 -3.984 1.00 98.19 82 LEU A O 1
ATOM 648 N N . PHE A 1 83 ? 3.230 -0.636 -6.055 1.00 98.19 83 PHE A N 1
ATOM 649 C CA . PHE A 1 83 ? 2.182 -1.611 -5.758 1.00 98.19 83 PHE A CA 1
ATOM 650 C C . PHE A 1 83 ? 2.642 -2.705 -4.804 1.00 98.19 83 PHE A C 1
ATOM 652 O O . PHE A 1 83 ? 1.863 -3.065 -3.932 1.00 98.19 83 PHE A O 1
ATOM 659 N N . TRP A 1 84 ? 3.867 -3.222 -4.912 1.00 97.56 84 TRP A N 1
ATOM 660 C CA . TRP A 1 84 ? 4.398 -4.123 -3.883 1.00 97.56 84 TRP A CA 1
ATOM 661 C C . TRP A 1 84 ? 4.388 -3.453 -2.502 1.00 97.56 84 TRP A C 1
ATOM 663 O O . TRP A 1 84 ? 3.987 -4.071 -1.517 1.00 97.56 84 TRP A O 1
ATOM 673 N N . HIS A 1 85 ? 4.756 -2.172 -2.453 1.00 96.81 85 HIS A N 1
ATOM 674 C CA . HIS A 1 85 ? 4.857 -1.419 -1.215 1.00 96.81 85 HIS A CA 1
ATOM 675 C C . HIS A 1 85 ? 3.485 -1.186 -0.550 1.00 96.81 85 HIS A C 1
ATOM 677 O O . HIS A 1 85 ? 3.311 -1.509 0.623 1.00 96.81 85 HIS A O 1
ATOM 683 N N . VAL A 1 86 ? 2.480 -0.696 -1.288 1.00 97.62 86 VAL A N 1
ATOM 684 C CA . VAL A 1 86 ? 1.181 -0.315 -0.688 1.00 97.62 86 VAL A CA 1
ATOM 685 C C . VAL A 1 86 ? -0.001 -1.224 -1.035 1.00 97.62 86 VAL A C 1
ATOM 687 O O . VAL A 1 86 ? -1.068 -1.118 -0.430 1.00 97.62 86 VAL A O 1
ATOM 690 N N . GLY A 1 87 ? 0.145 -2.134 -1.997 1.00 97.75 87 GLY A N 1
ATOM 691 C CA . GLY A 1 87 ? -0.967 -2.869 -2.608 1.00 97.75 87 GLY A CA 1
ATOM 692 C C . GLY A 1 87 ? -1.703 -3.815 -1.660 1.00 97.75 87 GLY A C 1
ATOM 693 O O . GLY A 1 87 ? -2.922 -3.925 -1.746 1.00 97.75 87 GLY A O 1
ATOM 694 N N . SER A 1 88 ? -1.012 -4.468 -0.721 1.00 97.62 88 SER A N 1
ATOM 695 C CA . SER A 1 88 ? -1.657 -5.326 0.288 1.00 97.62 88 SER A CA 1
ATOM 696 C C . SER A 1 88 ? -1.919 -4.636 1.626 1.00 97.62 88 SER A C 1
ATOM 698 O O . SER A 1 88 ? -2.601 -5.218 2.471 1.00 97.62 88 SER A O 1
ATOM 700 N N . MET A 1 89 ? -1.414 -3.413 1.831 1.00 97.62 89 MET A N 1
ATOM 701 C CA . MET A 1 89 ? -1.535 -2.702 3.109 1.00 97.62 89 MET A CA 1
ATOM 702 C C . MET A 1 89 ? -2.981 -2.571 3.610 1.00 97.62 89 MET A C 1
ATOM 704 O O . MET A 1 89 ? -3.192 -2.838 4.790 1.00 97.62 89 MET A O 1
ATOM 708 N N . PRO A 1 90 ? -3.996 -2.230 2.781 1.00 98.31 90 PRO A N 1
ATOM 709 C CA . PRO A 1 90 ? -5.365 -2.105 3.279 1.00 98.31 90 PRO A CA 1
ATOM 710 C C . PRO A 1 90 ? -5.917 -3.424 3.835 1.00 98.31 90 PRO A C 1
ATOM 712 O O . PRO A 1 90 ? -6.506 -3.448 4.912 1.00 98.31 90 PRO A O 1
ATOM 715 N N . GLY A 1 91 ? -5.692 -4.533 3.120 1.00 98.38 91 GLY A N 1
ATOM 716 C CA . GLY A 1 91 ? -6.163 -5.855 3.541 1.00 98.38 91 GLY A CA 1
ATOM 717 C C . GLY A 1 91 ? -5.483 -6.306 4.827 1.00 98.38 91 GLY A C 1
ATOM 718 O O . GLY A 1 91 ? -6.154 -6.730 5.758 1.00 98.38 91 GLY A O 1
ATOM 719 N N . ARG A 1 92 ? -4.167 -6.100 4.924 1.00 97.69 92 ARG A N 1
ATOM 720 C CA . ARG A 1 92 ? -3.402 -6.395 6.141 1.00 97.69 92 ARG A CA 1
ATOM 721 C C . ARG A 1 92 ? -3.796 -5.512 7.317 1.00 97.69 92 ARG A C 1
ATOM 723 O O . ARG A 1 92 ? -3.869 -5.989 8.443 1.00 97.69 92 ARG A O 1
ATOM 730 N N . ALA A 1 93 ? -4.087 -4.236 7.078 1.00 97.94 93 ALA A N 1
ATOM 731 C CA . ALA A 1 93 ? -4.594 -3.351 8.118 1.00 97.94 93 ALA A CA 1
ATOM 732 C C . ALA A 1 93 ? -5.942 -3.845 8.663 1.00 97.94 93 ALA A C 1
ATOM 734 O O . ALA A 1 93 ? -6.145 -3.802 9.871 1.00 97.94 93 ALA A O 1
ATOM 735 N N . ALA A 1 94 ? -6.824 -4.378 7.811 1.00 98.50 94 ALA A N 1
ATOM 736 C CA . ALA A 1 94 ? -8.100 -4.961 8.237 1.00 98.50 94 ALA A CA 1
ATOM 737 C C . ALA A 1 94 ? -7.944 -6.203 9.141 1.00 98.50 94 ALA A C 1
ATOM 739 O O . ALA A 1 94 ? -8.875 -6.557 9.857 1.00 98.50 94 ALA A O 1
ATOM 740 N N . GLU A 1 95 ? -6.774 -6.848 9.141 1.00 98.19 95 GLU A N 1
ATOM 741 C CA . GLU A 1 95 ? -6.456 -8.025 9.962 1.00 98.19 95 GLU A CA 1
ATOM 742 C C . GLU A 1 95 ? -5.828 -7.666 11.321 1.00 98.19 95 GLU A C 1
ATOM 744 O O . GLU A 1 95 ? -5.411 -8.556 12.074 1.00 98.19 95 GLU A O 1
ATOM 749 N N . LEU A 1 96 ? -5.751 -6.373 11.650 1.00 97.75 96 LEU A N 1
ATOM 750 C CA . LEU A 1 96 ? -5.248 -5.923 12.941 1.00 97.75 96 LEU A CA 1
ATOM 751 C C . LEU A 1 96 ? -6.225 -6.261 14.076 1.00 97.75 96 LEU A C 1
ATOM 753 O O . LEU A 1 96 ? -7.445 -6.208 13.920 1.00 97.75 96 LEU A O 1
ATOM 757 N N . ASP A 1 97 ? -5.667 -6.595 15.235 1.00 96.44 97 ASP A N 1
ATOM 758 C CA . ASP A 1 97 ? -6.378 -7.027 16.443 1.00 96.44 97 ASP A CA 1
ATOM 759 C C . ASP A 1 97 ? -7.485 -6.057 16.883 1.00 96.44 97 ASP A C 1
ATOM 761 O O . ASP A 1 97 ? -8.620 -6.468 17.132 1.00 96.44 97 ASP A O 1
ATOM 765 N N . PHE A 1 98 ? -7.203 -4.755 16.882 1.00 96.06 98 PHE A N 1
ATOM 766 C CA . PHE A 1 98 ? -8.178 -3.721 17.224 1.00 96.06 98 PHE A CA 1
ATOM 767 C C . PHE A 1 98 ? -9.291 -3.545 16.171 1.00 96.06 98 PHE A C 1
ATOM 769 O O . PHE A 1 98 ? -10.269 -2.851 16.432 1.00 96.06 98 PHE A O 1
ATOM 776 N N . LEU A 1 99 ? -9.181 -4.173 14.995 1.00 97.31 99 LEU A N 1
ATOM 777 C CA . LEU A 1 99 ? -10.242 -4.271 13.980 1.00 97.31 99 LEU A CA 1
ATOM 778 C C . LEU A 1 99 ? -10.901 -5.662 13.938 1.00 97.31 99 LEU A C 1
ATOM 780 O O . LEU A 1 99 ? -11.691 -5.942 13.040 1.00 97.31 99 LEU A O 1
ATOM 784 N N . GLY A 1 100 ? -10.621 -6.525 14.920 1.00 94.31 100 GLY A N 1
ATOM 785 C CA . GLY A 1 100 ? -11.193 -7.871 15.014 1.00 94.31 100 GLY A CA 1
ATOM 786 C C . GLY A 1 100 ? -10.400 -8.954 14.280 1.00 94.31 100 GLY A C 1
ATOM 787 O O . GLY A 1 100 ? -10.880 -10.083 14.175 1.00 94.31 100 GLY A O 1
ATOM 788 N N . GLY A 1 101 ? -9.205 -8.634 13.782 1.00 96.94 101 GLY A N 1
ATOM 789 C CA . GLY A 1 101 ? -8.269 -9.619 13.253 1.00 96.94 101 GLY A CA 1
ATOM 790 C C . GLY A 1 101 ? -7.375 -10.242 14.331 1.00 96.94 101 GLY A C 1
ATOM 791 O O . GLY A 1 101 ? -7.654 -10.167 15.528 1.00 96.94 101 GLY A O 1
ATOM 792 N N . SER A 1 102 ? -6.293 -10.894 13.904 1.00 96.44 102 SER A N 1
ATOM 793 C CA . SER A 1 102 ? -5.382 -11.648 14.783 1.00 96.44 102 SER A CA 1
ATOM 794 C C . SER A 1 102 ? -3.961 -11.087 14.849 1.00 96.44 102 SER A C 1
ATOM 796 O O . SER A 1 102 ? -3.131 -11.632 15.577 1.00 96.44 102 SER A O 1
ATOM 798 N N . HIS A 1 103 ? -3.654 -10.031 14.093 1.00 95.56 103 HIS A N 1
ATOM 799 C CA . HIS A 1 103 ? -2.308 -9.470 14.022 1.00 95.56 103 HIS A CA 1
ATOM 800 C C . HIS A 1 103 ? -2.169 -8.233 14.904 1.00 95.56 103 HIS A C 1
ATOM 802 O O . HIS A 1 103 ? -2.961 -7.299 14.827 1.00 95.56 103 HIS A O 1
ATOM 808 N N . SER A 1 104 ? -1.117 -8.183 15.718 1.00 92.62 104 SER A N 1
ATOM 809 C CA . SER A 1 104 ? -0.826 -6.979 16.496 1.00 92.62 104 SER A CA 1
ATOM 810 C C . SER A 1 104 ? -0.175 -5.914 15.621 1.00 92.62 104 SER A C 1
ATOM 812 O O . SER A 1 104 ? 0.781 -6.211 14.904 1.00 92.62 104 SER A O 1
ATOM 814 N N . ALA A 1 105 ? -0.596 -4.654 15.737 1.00 91.25 105 ALA A N 1
ATOM 815 C CA . ALA A 1 105 ? 0.045 -3.550 15.011 1.00 91.25 105 ALA A CA 1
ATOM 816 C C . ALA A 1 105 ? 1.542 -3.397 15.335 1.00 91.25 105 ALA A C 1
ATOM 818 O O . ALA A 1 105 ? 2.332 -3.045 14.460 1.00 91.25 105 ALA A O 1
ATOM 819 N N . ALA A 1 106 ? 1.952 -3.742 16.560 1.00 88.56 106 ALA A N 1
ATOM 820 C CA . ALA A 1 106 ? 3.349 -3.673 16.987 1.00 88.56 106 ALA A CA 1
ATOM 821 C C . ALA A 1 106 ? 4.266 -4.672 16.256 1.00 88.56 106 ALA A C 1
ATOM 823 O O . ALA A 1 106 ? 5.481 -4.493 16.275 1.00 88.56 106 ALA A O 1
ATOM 824 N N . SER A 1 107 ? 3.700 -5.699 15.608 1.00 90.44 107 SER A N 1
ATOM 825 C CA . SER A 1 107 ? 4.464 -6.631 14.767 1.00 90.44 107 SER A CA 1
ATOM 826 C C . SER A 1 107 ? 4.948 -6.000 13.461 1.00 90.44 107 SER A C 1
ATOM 828 O O . SER A 1 107 ? 5.824 -6.556 12.815 1.00 90.44 107 SER A O 1
ATOM 830 N N . GLY A 1 108 ? 4.389 -4.852 13.056 1.00 90.06 108 GLY A N 1
ATOM 831 C CA . GLY A 1 108 ? 4.632 -4.301 11.725 1.00 90.06 108 GLY A CA 1
ATOM 832 C C . GLY A 1 108 ? 3.903 -5.056 10.617 1.00 90.06 108 GLY A C 1
ATOM 833 O O . GLY A 1 108 ? 4.292 -4.923 9.464 1.00 90.06 108 GLY A O 1
ATOM 834 N N . TRP A 1 109 ? 2.842 -5.808 10.943 1.00 93.69 109 TRP A N 1
ATOM 835 C CA . TRP A 1 109 ? 2.064 -6.616 9.993 1.00 93.69 109 TRP A CA 1
ATOM 836 C C . TRP A 1 109 ? 1.745 -5.934 8.650 1.00 93.69 109 TRP A C 1
ATOM 838 O O . TRP A 1 109 ? 1.961 -6.556 7.603 1.00 93.69 109 TRP A O 1
ATOM 848 N N . PRO A 1 110 ? 1.293 -4.664 8.625 1.00 93.44 110 PRO A N 1
ATOM 849 C CA . PRO A 1 110 ? 0.998 -3.980 7.370 1.00 93.44 110 PRO A CA 1
ATOM 850 C C . PRO A 1 110 ? 2.237 -3.519 6.587 1.00 93.44 110 PRO A C 1
ATOM 852 O O . PRO A 1 110 ? 2.070 -3.017 5.486 1.00 93.44 110 PRO A O 1
ATOM 855 N N . SER A 1 111 ? 3.452 -3.619 7.135 1.00 91.69 111 SER A N 1
ATOM 856 C CA . SER A 1 111 ? 4.664 -3.065 6.528 1.00 91.69 111 SER A CA 1
ATOM 857 C C . SER A 1 111 ? 5.390 -4.079 5.635 1.00 91.69 111 SER A C 1
ATOM 859 O O . SER A 1 111 ? 5.807 -5.132 6.133 1.00 91.69 111 SER A O 1
ATOM 861 N N . PRO A 1 112 ? 5.643 -3.755 4.353 1.00 89.81 112 PRO A N 1
ATOM 862 C CA . PRO A 1 112 ? 6.351 -4.632 3.412 1.00 89.81 112 PRO A CA 1
ATOM 863 C C . PRO A 1 112 ? 7.828 -4.838 3.720 1.00 89.81 112 PRO A C 1
ATOM 865 O O . PRO A 1 112 ? 8.439 -5.766 3.198 1.00 89.81 112 PRO A O 1
ATOM 868 N N . TYR A 1 113 ? 8.396 -4.002 4.583 1.00 89.38 113 TYR A N 1
ATOM 869 C CA . TYR A 1 113 ? 9.795 -4.101 4.976 1.00 89.38 113 TYR A CA 1
ATOM 870 C C . TYR A 1 113 ? 10.030 -5.004 6.185 1.00 89.38 113 TYR A C 1
ATOM 872 O O . TYR A 1 113 ? 11.169 -5.384 6.449 1.00 89.38 113 TYR A O 1
ATOM 880 N N . ILE A 1 114 ? 8.976 -5.299 6.948 1.00 87.69 114 ILE A N 1
ATOM 881 C CA . ILE A 1 114 ? 9.060 -6.104 8.172 1.00 87.69 114 ILE A CA 1
ATOM 882 C C . ILE A 1 114 ? 8.510 -7.494 7.915 1.00 87.69 114 ILE A C 1
ATOM 884 O O . ILE A 1 114 ? 9.140 -8.488 8.266 1.00 87.69 114 ILE A O 1
ATOM 888 N N . GLU A 1 115 ? 7.349 -7.558 7.272 1.00 87.62 115 GLU A N 1
ATOM 889 C CA . GLU A 1 115 ? 6.680 -8.813 6.985 1.00 87.62 115 GLU A CA 1
ATOM 890 C C . GLU A 1 115 ? 6.745 -9.144 5.504 1.00 87.62 115 GLU A C 1
ATOM 892 O O . GLU A 1 115 ? 6.695 -8.270 4.639 1.00 87.62 115 GLU A O 1
ATOM 897 N N . THR A 1 116 ? 6.793 -10.436 5.192 1.00 86.31 116 THR A N 1
ATOM 898 C CA . THR A 1 116 ? 6.846 -10.882 3.794 1.00 86.31 116 THR A CA 1
ATOM 899 C C . THR A 1 116 ? 5.553 -10.496 3.082 1.00 86.31 116 THR A C 1
ATOM 901 O O . THR A 1 116 ? 4.482 -10.941 3.489 1.00 86.31 116 THR A O 1
ATOM 904 N N . HIS A 1 117 ? 5.643 -9.684 2.026 1.00 88.06 117 HIS A N 1
ATOM 905 C CA . HIS A 1 117 ? 4.507 -9.207 1.231 1.00 88.06 117 HIS A CA 1
ATOM 906 C C . HIS A 1 117 ? 4.429 -9.889 -0.140 1.00 88.06 117 HIS A C 1
ATOM 908 O O . HIS A 1 117 ? 5.459 -10.303 -0.677 1.00 88.06 117 HIS A O 1
ATOM 914 N N . PRO A 1 118 ? 3.224 -10.015 -0.729 1.00 92.69 118 PRO A N 1
ATOM 915 C CA . PRO A 1 118 ? 3.087 -10.517 -2.089 1.00 92.69 118 PRO A CA 1
ATOM 916 C C . PRO A 1 118 ? 3.800 -9.591 -3.079 1.00 92.69 118 PRO A C 1
ATOM 918 O O . PRO A 1 118 ? 3.629 -8.374 -3.046 1.00 92.69 118 PRO A O 1
ATOM 921 N N . ILE A 1 119 ? 4.577 -10.178 -3.987 1.00 96.62 119 ILE A N 1
ATOM 922 C CA . ILE A 1 119 ? 5.109 -9.474 -5.153 1.00 96.62 119 ILE A CA 1
ATOM 923 C C . ILE A 1 119 ? 4.097 -9.625 -6.287 1.00 96.62 119 ILE A C 1
ATOM 925 O O . ILE A 1 119 ? 3.751 -10.742 -6.669 1.00 96.62 119 ILE A O 1
ATOM 929 N N . PHE A 1 120 ? 3.621 -8.502 -6.821 1.00 97.31 120 PHE A N 1
ATOM 930 C CA . PHE A 1 120 ? 2.663 -8.486 -7.923 1.00 97.31 120 PHE A CA 1
ATOM 931 C C . PHE A 1 120 ? 3.398 -8.470 -9.259 1.00 97.31 120 PHE A C 1
ATOM 933 O O . PHE A 1 120 ? 4.242 -7.605 -9.496 1.00 97.31 120 PHE A O 1
ATOM 940 N N . THR A 1 121 ? 3.063 -9.410 -10.141 1.00 96.00 121 THR A N 1
ATOM 941 C CA . THR A 1 121 ? 3.726 -9.546 -11.450 1.00 96.00 121 THR A CA 1
ATOM 942 C C . THR A 1 121 ? 2.829 -9.121 -12.607 1.00 96.00 121 THR A C 1
ATOM 944 O O . THR A 1 121 ? 3.312 -8.926 -13.725 1.00 96.00 121 THR A O 1
ATOM 947 N N . THR A 1 122 ? 1.536 -8.937 -12.332 1.00 98.19 122 THR A N 1
ATOM 948 C CA . THR A 1 122 ? 0.518 -8.439 -13.260 1.00 98.19 122 THR A CA 1
ATOM 949 C C . THR A 1 122 ? -0.290 -7.306 -12.629 1.00 98.19 122 THR A C 1
ATOM 951 O O . THR A 1 122 ? -0.456 -7.231 -11.406 1.00 98.19 122 THR A O 1
ATOM 954 N N . ALA A 1 123 ? -0.827 -6.415 -13.464 1.00 98.50 123 ALA A N 1
ATOM 955 C CA . ALA A 1 123 ? -1.652 -5.300 -13.009 1.00 98.50 123 ALA A CA 1
ATOM 956 C C . ALA A 1 123 ? -2.943 -5.804 -12.355 1.00 98.50 123 ALA A C 1
ATOM 958 O O . ALA A 1 123 ? -3.399 -5.238 -11.362 1.00 98.50 123 ALA A O 1
ATOM 959 N N . ALA A 1 124 ? -3.498 -6.906 -12.867 1.00 98.62 124 ALA A N 1
ATOM 960 C CA . ALA A 1 124 ? -4.688 -7.540 -12.314 1.00 98.62 124 ALA A CA 1
ATOM 961 C C . ALA A 1 124 ? -4.475 -8.031 -10.871 1.00 98.62 124 ALA A C 1
ATOM 963 O O . ALA A 1 124 ? -5.338 -7.799 -10.025 1.00 98.62 124 ALA A O 1
ATOM 964 N N . GLU A 1 125 ? -3.332 -8.655 -10.565 1.00 98.25 125 GLU A N 1
ATOM 965 C CA . GLU A 1 125 ? -2.993 -9.095 -9.203 1.00 98.25 125 GLU A CA 1
ATOM 966 C C . GLU A 1 125 ? -2.843 -7.909 -8.245 1.00 98.25 125 GLU A C 1
ATOM 968 O O . GLU A 1 125 ? -3.446 -7.902 -7.168 1.00 98.25 125 GLU A O 1
ATOM 973 N N . ALA A 1 126 ? -2.077 -6.892 -8.651 1.00 98.38 126 ALA A N 1
ATOM 974 C CA . ALA A 1 126 ? -1.812 -5.703 -7.842 1.00 98.38 126 ALA A CA 1
ATOM 975 C C . ALA A 1 126 ? -3.105 -4.935 -7.527 1.00 98.38 126 ALA A C 1
ATOM 977 O O . ALA A 1 126 ? -3.444 -4.690 -6.366 1.00 98.38 126 ALA A O 1
ATOM 978 N N . VAL A 1 127 ? -3.877 -4.609 -8.568 1.00 98.69 127 VAL A N 1
ATOM 979 C CA . VAL A 1 127 ? -5.138 -3.870 -8.443 1.00 98.69 127 VAL A CA 1
ATOM 980 C C . VAL A 1 127 ? -6.202 -4.703 -7.733 1.00 98.69 127 VAL A C 1
ATOM 982 O O . VAL A 1 127 ? -6.935 -4.177 -6.894 1.00 98.69 127 VAL A O 1
ATOM 985 N N . GLY A 1 128 ? -6.292 -5.998 -8.041 1.00 98.69 128 GLY A N 1
ATOM 986 C CA . GLY A 1 128 ? -7.232 -6.917 -7.407 1.00 98.69 128 GLY A CA 1
ATOM 987 C C . GLY A 1 128 ? -7.005 -7.015 -5.902 1.00 98.69 128 GLY A C 1
ATOM 988 O O . GLY A 1 128 ? -7.957 -6.865 -5.132 1.00 98.69 128 GLY A O 1
ATOM 989 N N . THR A 1 129 ? -5.746 -7.177 -5.487 1.00 98.69 129 THR A N 1
ATOM 990 C CA . THR A 1 129 ? -5.352 -7.239 -4.072 1.00 98.69 129 THR A CA 1
ATOM 991 C C . THR A 1 129 ? -5.670 -5.935 -3.353 1.00 98.69 129 THR A C 1
ATOM 993 O O . THR A 1 129 ? -6.339 -5.956 -2.319 1.00 98.69 129 THR A O 1
ATOM 996 N N . MET A 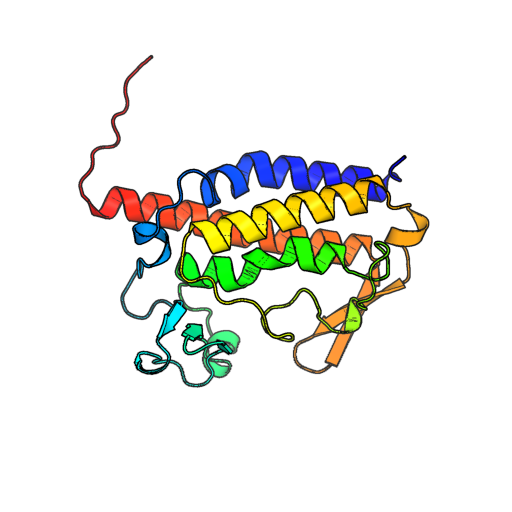1 130 ? -5.291 -4.794 -3.937 1.00 98.56 130 MET A N 1
ATOM 997 C CA . MET A 1 130 ? -5.551 -3.489 -3.334 1.00 98.56 130 MET A CA 1
ATOM 998 C C . MET A 1 130 ? -7.044 -3.210 -3.185 1.00 98.56 130 MET A C 1
ATOM 1000 O O . MET A 1 130 ? -7.488 -2.817 -2.111 1.00 98.56 130 MET A O 1
ATOM 1004 N N . ARG A 1 131 ? -7.851 -3.478 -4.217 1.00 98.75 131 ARG A N 1
ATOM 1005 C CA . ARG A 1 131 ? -9.308 -3.281 -4.164 1.00 98.75 131 ARG A CA 1
ATOM 1006 C C . ARG A 1 131 ? -9.992 -4.220 -3.174 1.00 98.75 131 ARG A C 1
ATOM 1008 O O . ARG A 1 131 ? -10.940 -3.812 -2.506 1.00 98.75 131 ARG A O 1
ATOM 1015 N N . ALA A 1 132 ? -9.559 -5.478 -3.098 1.00 98.81 132 ALA A N 1
ATOM 1016 C CA . ALA A 1 132 ? -10.090 -6.425 -2.124 1.00 98.81 132 ALA A CA 1
ATOM 1017 C C . ALA A 1 132 ? -9.767 -5.978 -0.694 1.00 98.81 132 ALA A C 1
ATOM 1019 O O . ALA A 1 132 ? -10.673 -5.904 0.134 1.00 98.81 132 ALA A O 1
ATOM 1020 N N . GLY A 1 133 ? -8.515 -5.594 -0.441 1.00 98.69 133 GLY A N 1
ATOM 1021 C CA . GLY A 1 133 ? -8.090 -5.063 0.846 1.00 98.69 133 GLY A CA 1
ATOM 1022 C C . GLY A 1 133 ? -8.803 -3.765 1.218 1.00 98.69 133 GLY A C 1
ATOM 1023 O O . GLY A 1 133 ? -9.211 -3.601 2.361 1.00 98.69 133 GLY A O 1
ATOM 1024 N N . TRP A 1 134 ? -9.001 -2.857 0.258 1.00 98.75 134 TRP A N 1
ATOM 1025 C CA . TRP A 1 134 ? -9.689 -1.584 0.486 1.00 98.75 134 TRP A CA 1
ATOM 1026 C C . TRP A 1 134 ? -11.125 -1.805 0.967 1.00 98.75 134 TRP A C 1
ATOM 1028 O O . TRP A 1 134 ? -11.549 -1.215 1.957 1.00 98.75 134 TRP A O 1
ATOM 1038 N N . ARG A 1 135 ? -11.848 -2.737 0.328 1.00 98.81 135 ARG A N 1
ATOM 1039 C CA . ARG A 1 135 ? -13.190 -3.152 0.768 1.00 98.81 135 ARG A CA 1
ATOM 1040 C C . ARG A 1 135 ? -13.178 -3.826 2.138 1.00 98.81 135 ARG A C 1
ATOM 1042 O O . ARG A 1 135 ? -14.093 -3.597 2.922 1.00 98.81 135 ARG A O 1
ATOM 1049 N N . ALA A 1 136 ? -12.175 -4.656 2.421 1.00 98.88 136 ALA A N 1
ATOM 1050 C CA . ALA A 1 136 ? -12.048 -5.314 3.719 1.00 98.88 136 ALA A CA 1
ATOM 1051 C C . ALA A 1 136 ? -11.826 -4.293 4.846 1.00 98.88 136 ALA A C 1
ATOM 1053 O O . ALA A 1 136 ? -12.489 -4.374 5.877 1.00 98.88 136 ALA A O 1
ATOM 1054 N N . LEU A 1 137 ? -10.962 -3.297 4.626 1.00 98.75 137 LEU A N 1
ATOM 1055 C CA . LEU A 1 137 ? -10.704 -2.234 5.594 1.00 98.75 137 LEU A CA 1
ATOM 1056 C C . LEU A 1 137 ? -11.926 -1.333 5.807 1.00 98.75 137 LEU A C 1
ATOM 1058 O O . LEU A 1 137 ? -12.252 -1.029 6.952 1.00 98.75 137 LEU A O 1
ATOM 1062 N N . ASP A 1 138 ? -12.634 -0.953 4.737 1.00 98.69 138 ASP A N 1
ATOM 1063 C CA . ASP A 1 138 ? -13.893 -0.198 4.841 1.00 98.69 138 ASP A CA 1
ATOM 1064 C C . ASP A 1 138 ? -14.919 -0.973 5.686 1.00 98.69 138 ASP A C 1
ATOM 1066 O O . ASP A 1 138 ? -15.472 -0.430 6.644 1.00 98.69 138 ASP A O 1
ATOM 1070 N N . ALA A 1 139 ? -15.111 -2.267 5.404 1.00 98.50 139 ALA A N 1
ATOM 1071 C CA . ALA A 1 139 ? -16.027 -3.115 6.161 1.00 98.50 139 ALA A CA 1
ATOM 1072 C C . ALA A 1 139 ? -15.623 -3.231 7.641 1.00 98.50 139 ALA A C 1
ATOM 1074 O O . ALA A 1 139 ? -16.475 -3.088 8.523 1.00 98.50 139 ALA A O 1
ATOM 1075 N N . ALA A 1 140 ? -14.331 -3.434 7.916 1.00 98.38 140 ALA A N 1
ATOM 1076 C CA . ALA A 1 140 ? -13.799 -3.501 9.272 1.00 98.38 140 ALA A CA 1
ATOM 1077 C C . ALA A 1 140 ? -14.059 -2.191 10.035 1.00 98.38 140 ALA A C 1
ATOM 1079 O O . ALA A 1 140 ? -14.625 -2.217 11.128 1.00 98.38 140 ALA A O 1
ATOM 1080 N N . LEU A 1 141 ? -13.766 -1.035 9.431 1.00 98.31 141 LEU A N 1
ATOM 1081 C CA . LEU A 1 141 ? -14.001 0.276 10.041 1.00 98.31 141 LEU A CA 1
ATOM 1082 C C . LEU A 1 141 ? -15.487 0.570 10.267 1.00 98.31 141 LEU A C 1
ATOM 1084 O O . LEU A 1 141 ? -15.848 1.093 11.318 1.00 98.31 141 LEU A O 1
ATOM 1088 N N . ARG A 1 142 ? -16.379 0.180 9.348 1.00 97.56 142 ARG A N 1
ATOM 1089 C CA . ARG A 1 142 ? -17.837 0.315 9.546 1.00 97.56 142 ARG A CA 1
ATOM 1090 C C . ARG A 1 142 ? -18.358 -0.486 10.739 1.00 97.56 142 ARG A C 1
ATOM 1092 O O . ARG A 1 142 ? -19.399 -0.132 11.301 1.00 97.56 142 ARG A O 1
ATOM 1099 N N . SER A 1 143 ? -17.661 -1.561 11.100 1.00 95.94 143 SER A N 1
ATOM 1100 C CA . SER A 1 143 ? -17.977 -2.395 12.261 1.00 95.94 143 SER A CA 1
ATOM 1101 C C . SER A 1 143 ? -17.262 -1.970 13.550 1.00 95.94 143 SER A C 1
ATOM 1103 O O . SER A 1 143 ? -17.698 -2.369 14.629 1.00 95.94 143 SER A O 1
ATOM 1105 N N . ALA A 1 144 ? -16.213 -1.149 13.450 1.00 96.88 144 ALA A N 1
ATOM 1106 C CA . ALA A 1 144 ? -15.370 -0.772 14.576 1.00 96.88 144 ALA A CA 1
ATOM 1107 C C . ALA A 1 144 ? -16.027 0.271 15.494 1.00 96.88 144 ALA A C 1
ATOM 1109 O O . ALA A 1 144 ? -16.712 1.203 15.053 1.00 96.88 144 ALA A O 1
ATOM 1110 N N . THR A 1 145 ? -15.773 0.138 16.794 1.00 96.31 145 THR A N 1
ATOM 1111 C CA . THR A 1 145 ? -16.156 1.120 17.814 1.00 96.31 145 THR A CA 1
ATOM 1112 C C . THR A 1 145 ? -15.030 2.121 18.079 1.00 96.31 145 THR A C 1
ATOM 1114 O O . THR A 1 145 ? -13.858 1.866 17.798 1.00 96.31 145 THR A O 1
ATOM 1117 N N . ASP A 1 146 ? -15.373 3.266 18.675 1.00 96.62 146 ASP A N 1
ATOM 1118 C CA . ASP A 1 146 ? -14.361 4.234 19.118 1.00 96.62 146 ASP A CA 1
ATOM 1119 C C . ASP A 1 146 ? -13.444 3.642 20.193 1.00 96.62 146 ASP A C 1
ATOM 1121 O O . ASP A 1 146 ? -12.248 3.901 20.175 1.00 96.62 146 ASP A O 1
ATOM 1125 N N . GLU A 1 147 ? -13.970 2.807 21.094 1.00 96.44 147 GLU A N 1
ATOM 1126 C CA . GLU A 1 147 ? -13.164 2.142 22.123 1.00 96.44 147 GLU A CA 1
ATOM 1127 C C . GLU A 1 147 ? -12.096 1.237 21.502 1.00 96.44 147 GLU A C 1
ATOM 1129 O O . GLU A 1 147 ? -10.937 1.313 21.898 1.00 96.44 147 GLU A O 1
ATOM 1134 N N . GLN A 1 148 ? -12.464 0.440 20.493 1.00 96.31 148 GLN A N 1
ATOM 1135 C CA . GLN A 1 148 ? -11.524 -0.387 19.735 1.00 96.31 148 GLN A CA 1
ATOM 1136 C C . GLN A 1 148 ? -10.440 0.465 19.064 1.00 96.31 148 GLN A C 1
ATOM 1138 O O . GLN A 1 148 ? -9.251 0.198 19.210 1.00 96.31 148 GLN A O 1
ATOM 1143 N N . LEU A 1 149 ? -10.833 1.538 18.377 1.00 97.38 149 LEU A N 1
ATOM 1144 C CA . LEU A 1 149 ? -9.894 2.414 17.675 1.00 97.38 149 LEU A CA 1
ATOM 1145 C C . LEU A 1 149 ? -9.037 3.283 18.612 1.00 97.38 149 LEU A C 1
ATOM 1147 O O . LEU A 1 149 ? -7.974 3.752 18.205 1.00 97.38 149 LEU A O 1
ATOM 1151 N N . GLU A 1 150 ? -9.452 3.484 19.860 1.00 96.94 150 GLU A N 1
ATOM 1152 C CA . GLU A 1 150 ? -8.672 4.166 20.899 1.00 96.94 150 GLU A CA 1
ATOM 1153 C C . GLU A 1 150 ? -7.822 3.206 21.742 1.00 96.94 150 GLU A C 1
ATOM 1155 O O . GLU A 1 150 ? -7.065 3.666 22.600 1.00 96.94 150 GLU A O 1
ATOM 1160 N N . GLN A 1 151 ? -7.885 1.889 21.490 1.00 95.19 151 GLN A N 1
ATOM 1161 C CA . GLN A 1 151 ? -7.036 0.923 22.184 1.00 95.19 151 GLN A CA 1
ATOM 1162 C C . GLN A 1 151 ? -5.558 1.328 22.061 1.00 95.19 151 GLN A C 1
ATOM 1164 O O . GLN A 1 151 ? -5.060 1.527 20.942 1.00 95.19 151 GLN A O 1
ATOM 1169 N N . PRO A 1 152 ? -4.838 1.461 23.193 1.00 95.56 152 PRO A N 1
ATOM 1170 C CA . PRO A 1 152 ? -3.417 1.755 23.173 1.00 95.56 152 PRO A CA 1
ATOM 1171 C C . PRO A 1 152 ? -2.647 0.661 22.439 1.00 95.56 152 PRO A C 1
ATOM 1173 O O . PRO A 1 152 ? -2.738 -0.519 22.768 1.00 95.56 152 PRO A O 1
ATOM 1176 N N . THR A 1 153 ? -1.842 1.071 21.470 1.00 93.81 153 THR A N 1
ATOM 1177 C CA . THR A 1 153 ? -0.981 0.185 20.682 1.00 93.81 153 THR A CA 1
ATOM 1178 C C . THR A 1 153 ? 0.331 0.895 20.356 1.00 93.81 153 THR A C 1
ATOM 1180 O O . THR A 1 153 ? 0.604 1.981 20.871 1.00 93.81 153 THR A O 1
ATOM 1183 N N . ARG A 1 154 ? 1.188 0.303 19.525 1.00 92.00 154 ARG A N 1
ATOM 1184 C CA . ARG A 1 154 ? 2.459 0.908 19.104 1.00 92.00 154 ARG A CA 1
ATOM 1185 C C . ARG A 1 154 ? 2.550 0.960 17.591 1.00 92.00 154 ARG A C 1
ATOM 1187 O O . ARG A 1 154 ? 2.122 0.029 16.916 1.00 92.00 154 ARG A O 1
ATOM 1194 N N . PHE A 1 155 ? 3.175 2.016 17.085 1.00 90.00 155 PHE A N 1
ATOM 1195 C CA . PHE A 1 155 ? 3.742 1.980 15.742 1.00 90.00 155 PHE A CA 1
ATOM 1196 C C . PHE A 1 155 ? 4.853 0.925 15.679 1.00 90.00 155 PHE A C 1
ATOM 1198 O O . PHE A 1 155 ? 5.453 0.574 16.701 1.00 90.00 155 PHE A O 1
ATOM 1205 N N . TRP A 1 156 ? 5.153 0.441 14.481 1.00 84.88 156 TRP A N 1
ATOM 1206 C CA . TRP A 1 156 ? 6.329 -0.389 14.241 1.00 84.88 156 TRP A CA 1
ATOM 1207 C C . TRP A 1 156 ? 7.550 0.488 13.937 1.00 84.88 156 TRP A C 1
ATOM 1209 O O . TRP A 1 156 ? 7.418 1.646 13.538 1.00 84.88 156 TRP A O 1
ATOM 1219 N N . GLY A 1 157 ? 8.749 -0.054 14.137 1.00 74.12 157 GLY A N 1
ATOM 1220 C CA . GLY A 1 157 ? 10.004 0.610 13.802 1.00 74.12 157 GLY A CA 1
ATOM 1221 C C . GLY A 1 157 ? 11.028 -0.389 13.274 1.00 74.12 157 GLY A C 1
ATOM 1222 O O . GLY A 1 157 ? 11.057 -1.542 13.695 1.00 74.12 157 GLY A O 1
ATOM 1223 N N . TYR A 1 158 ? 11.905 0.069 12.380 1.00 67.50 158 TYR A N 1
ATOM 1224 C CA . TYR A 1 158 ? 12.910 -0.755 11.689 1.00 67.50 158 TYR A CA 1
ATOM 1225 C C . TYR A 1 158 ? 14.009 -1.344 12.603 1.00 67.50 158 TYR A C 1
ATOM 1227 O O . TYR A 1 158 ? 14.863 -2.089 12.136 1.00 67.50 158 TYR A O 1
ATOM 1235 N N . GLY A 1 159 ? 13.992 -1.040 13.908 1.00 69.81 159 GLY A N 1
ATOM 1236 C CA . GLY A 1 159 ? 14.945 -1.547 14.907 1.00 69.81 159 GLY A CA 1
ATOM 1237 C C . GLY A 1 159 ? 14.322 -1.879 16.268 1.00 69.81 159 GLY A C 1
ATOM 1238 O O . GLY A 1 159 ? 15.044 -2.010 17.254 1.00 69.81 159 GLY A O 1
ATOM 1239 N N . GLY A 1 160 ? 12.992 -1.972 16.348 1.00 72.25 160 GLY A N 1
ATOM 1240 C CA . GLY A 1 160 ? 12.272 -2.244 17.591 1.00 72.25 160 GLY A CA 1
ATOM 1241 C C . GLY A 1 160 ? 10.900 -1.568 17.654 1.00 72.25 160 GLY A C 1
ATOM 1242 O O . GLY A 1 160 ? 10.480 -0.923 16.691 1.00 72.25 160 GLY A O 1
ATOM 1243 N N . PRO A 1 161 ? 10.188 -1.698 18.787 1.00 78.88 161 PRO A N 1
ATOM 1244 C CA . PRO A 1 161 ? 8.865 -1.108 18.951 1.00 78.88 161 PRO A CA 1
ATOM 1245 C C . PRO A 1 161 ? 8.902 0.412 18.762 1.00 78.88 161 PRO A C 1
ATOM 1247 O O . PRO A 1 161 ? 9.700 1.106 19.395 1.00 78.88 161 PRO A O 1
ATOM 1250 N N . GLY A 1 162 ? 8.017 0.928 17.912 1.00 86.94 162 GLY A N 1
ATOM 1251 C CA . GLY A 1 162 ? 7.869 2.356 17.665 1.00 86.94 162 GLY A CA 1
ATOM 1252 C C . GLY A 1 162 ? 7.146 3.098 18.801 1.00 86.94 162 GLY A C 1
ATOM 1253 O O . GLY A 1 162 ? 6.840 2.530 19.863 1.00 86.94 162 GLY A O 1
ATOM 1254 N N . PRO A 1 163 ? 6.867 4.400 18.606 1.00 91.50 163 PRO A N 1
ATOM 1255 C CA . PRO A 1 163 ? 6.177 5.218 19.597 1.00 91.50 163 PRO A CA 1
ATOM 1256 C C . PRO A 1 163 ? 4.767 4.701 19.912 1.00 91.50 163 PRO A C 1
ATOM 1258 O O . PRO A 1 163 ? 4.155 3.944 19.155 1.00 91.50 163 PRO A O 1
ATOM 1261 N N . MET A 1 164 ? 4.240 5.140 21.055 1.00 94.44 164 MET A N 1
ATOM 1262 C CA . MET A 1 164 ? 2.865 4.841 21.454 1.00 94.44 164 MET A CA 1
ATOM 1263 C C . MET A 1 164 ? 1.861 5.499 20.506 1.00 94.44 164 MET A C 1
ATOM 1265 O O . MET A 1 164 ? 2.017 6.655 20.109 1.00 94.44 164 MET A O 1
ATOM 1269 N N . GLY A 1 165 ? 0.804 4.763 20.185 1.00 94.25 165 GLY A N 1
ATOM 1270 C CA . GLY A 1 165 ? -0.283 5.192 19.319 1.00 94.25 165 GLY A CA 1
ATOM 1271 C C . GLY A 1 165 ? -1.611 4.575 19.744 1.00 94.25 165 GLY A C 1
ATOM 1272 O O . GLY A 1 165 ? -1.722 3.945 20.794 1.00 94.25 165 GLY A O 1
ATOM 1273 N N . THR A 1 166 ? -2.617 4.772 18.906 1.00 96.88 166 THR A N 1
ATOM 1274 C CA . THR A 1 166 ? -3.932 4.134 19.021 1.00 96.88 166 THR A CA 1
ATOM 1275 C C . THR A 1 166 ? -4.269 3.481 17.689 1.00 96.88 166 THR A C 1
ATOM 1277 O O . THR A 1 166 ? -3.672 3.848 16.670 1.00 96.88 166 THR A O 1
ATOM 1280 N N . GLY A 1 167 ? -5.214 2.541 17.672 1.00 96.81 167 GLY A N 1
ATOM 1281 C CA . GLY A 1 167 ? -5.657 1.897 16.432 1.00 96.81 167 GLY A CA 1
ATOM 1282 C C . GLY A 1 167 ? -6.025 2.908 15.338 1.00 96.81 167 GLY A C 1
ATOM 1283 O O . GLY A 1 167 ? -5.561 2.799 14.204 1.00 96.81 167 GLY A O 1
ATOM 1284 N N . ALA A 1 168 ? -6.731 3.984 15.699 1.00 97.75 168 ALA A N 1
ATOM 1285 C CA . ALA A 1 168 ? -7.070 5.080 14.793 1.00 97.75 168 ALA A CA 1
ATOM 1286 C C . ALA A 1 168 ? -5.837 5.740 14.160 1.00 97.75 168 ALA A C 1
ATOM 1288 O O . ALA A 1 168 ? -5.849 6.056 12.973 1.00 97.75 168 ALA A O 1
ATOM 1289 N N . ARG A 1 169 ? -4.763 5.950 14.933 1.00 96.94 169 ARG A N 1
ATOM 1290 C CA . ARG A 1 169 ? -3.521 6.554 14.424 1.00 96.94 169 ARG A CA 1
ATOM 1291 C C . ARG A 1 169 ? -2.773 5.620 13.477 1.00 96.94 169 ARG A C 1
ATOM 1293 O O . ARG A 1 169 ? -2.212 6.111 12.504 1.00 96.94 169 ARG A O 1
ATOM 1300 N N . ILE A 1 170 ? -2.795 4.313 13.744 1.00 96.94 170 ILE A N 1
ATOM 1301 C CA . ILE A 1 170 ? -2.217 3.300 12.850 1.00 96.94 170 ILE A CA 1
ATOM 1302 C C . ILE A 1 170 ? -2.966 3.288 11.516 1.00 96.94 170 ILE A C 1
ATOM 1304 O O . ILE A 1 170 ? -2.346 3.406 10.464 1.00 96.94 170 ILE A O 1
ATOM 1308 N N . VAL A 1 171 ? -4.301 3.232 11.545 1.00 97.75 171 VAL A N 1
ATOM 1309 C CA . VAL A 1 171 ? -5.098 3.271 10.309 1.00 97.75 171 VAL A CA 1
ATOM 1310 C C . VAL A 1 171 ? -4.872 4.586 9.563 1.00 97.75 171 VAL A C 1
ATOM 1312 O O . VAL A 1 171 ? -4.628 4.565 8.361 1.00 97.75 171 VAL A O 1
ATOM 1315 N N . ALA A 1 172 ? -4.876 5.727 10.257 1.00 98.00 172 ALA A N 1
ATOM 1316 C CA . ALA A 1 172 ? -4.620 7.023 9.632 1.00 98.00 172 ALA A CA 1
ATOM 1317 C C . ALA A 1 172 ? -3.244 7.086 8.944 1.00 98.00 172 ALA A C 1
ATOM 1319 O O . ALA A 1 172 ? -3.154 7.608 7.832 1.00 98.00 172 ALA A O 1
ATOM 1320 N N . SER A 1 173 ? -2.184 6.538 9.555 1.00 96.44 173 SER A N 1
ATOM 1321 C CA . SER A 1 173 ? -0.8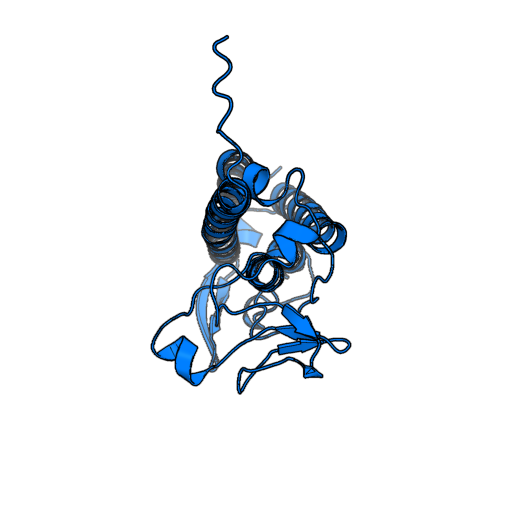64 6.499 8.913 1.00 96.44 173 SER A CA 1
ATOM 1322 C C . SER A 1 173 ? -0.852 5.588 7.690 1.00 96.44 173 SER A C 1
ATOM 1324 O O . SER A 1 173 ? -0.323 5.987 6.657 1.00 96.44 173 SER A O 1
ATOM 1326 N N . THR A 1 174 ? -1.491 4.416 7.769 1.00 97.00 174 THR A N 1
ATOM 1327 C CA . THR A 1 174 ? -1.630 3.501 6.626 1.00 97.00 174 THR A CA 1
ATOM 1328 C C . THR A 1 174 ? -2.365 4.174 5.464 1.00 97.00 174 THR A C 1
ATOM 1330 O O . THR A 1 174 ? -1.904 4.120 4.327 1.00 97.00 174 THR A O 1
ATOM 1333 N N . LEU A 1 175 ? -3.478 4.863 5.734 1.00 98.44 175 LEU A N 1
ATOM 1334 C CA . LE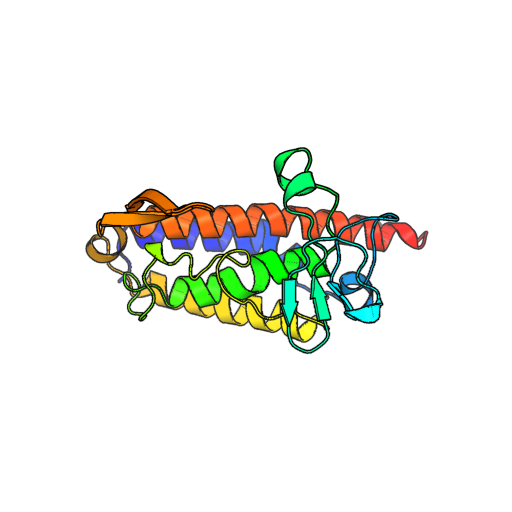U A 1 175 ? -4.225 5.607 4.715 1.00 98.44 175 LEU A CA 1
ATOM 1335 C C . LEU A 1 175 ? -3.383 6.729 4.091 1.00 98.44 175 LEU A C 1
ATOM 1337 O O . LEU A 1 175 ? -3.420 6.924 2.876 1.00 98.44 175 LEU A O 1
ATOM 1341 N N . ASN A 1 176 ? -2.596 7.443 4.899 1.00 98.06 176 ASN A N 1
ATOM 1342 C CA . ASN A 1 176 ? -1.690 8.476 4.403 1.00 98.06 176 ASN A CA 1
ATOM 1343 C C . ASN A 1 176 ? -0.611 7.905 3.466 1.00 98.06 176 ASN A C 1
ATOM 1345 O O . ASN A 1 176 ? -0.383 8.469 2.401 1.00 98.06 176 ASN A O 1
ATOM 1349 N N . GLU A 1 177 ? 0.015 6.785 3.829 1.00 97.00 177 GLU A N 1
ATOM 1350 C CA . GLU A 1 177 ? 1.034 6.099 3.017 1.00 97.00 177 GLU A CA 1
ATOM 1351 C C . GLU A 1 177 ? 0.455 5.624 1.675 1.00 97.00 177 GLU A C 1
ATOM 1353 O O . GLU A 1 177 ? 1.014 5.898 0.611 1.00 97.00 177 GLU A O 1
ATOM 1358 N N . ILE A 1 178 ? -0.745 5.034 1.701 1.00 98.44 178 ILE A N 1
ATOM 1359 C CA . ILE A 1 178 ? -1.475 4.632 0.492 1.00 98.44 178 ILE A CA 1
ATOM 1360 C C . ILE A 1 178 ? -1.796 5.839 -0.399 1.00 98.44 178 ILE A C 1
ATOM 1362 O O . ILE A 1 178 ? -1.621 5.767 -1.615 1.00 98.44 178 ILE A O 1
ATOM 1366 N N . SER A 1 179 ? -2.251 6.954 0.176 1.00 98.56 179 SER A N 1
ATOM 1367 C CA . SER A 1 179 ? -2.535 8.178 -0.585 1.00 98.56 179 SER A CA 1
ATOM 1368 C C . SER A 1 179 ? -1.266 8.781 -1.199 1.00 98.56 179 SER A C 1
ATOM 1370 O O . SER A 1 179 ? -1.244 9.173 -2.370 1.00 98.56 179 SER A O 1
ATOM 1372 N N . HIS A 1 180 ? -0.183 8.813 -0.423 1.00 97.50 180 HIS A N 1
ATOM 1373 C CA . HIS A 1 180 ? 1.111 9.329 -0.847 1.00 97.50 180 HIS A CA 1
ATOM 1374 C C . HIS A 1 180 ? 1.661 8.542 -2.047 1.00 97.50 180 HIS A C 1
ATOM 1376 O O . HIS A 1 180 ? 1.915 9.121 -3.107 1.00 97.50 180 HIS A O 1
ATOM 1382 N N . HIS A 1 181 ? 1.754 7.215 -1.936 1.00 98.00 181 HIS A N 1
ATOM 1383 C CA . HIS A 1 181 ? 2.272 6.372 -3.016 1.00 98.00 181 HIS A CA 1
ATOM 1384 C C . HIS A 1 181 ? 1.277 6.204 -4.169 1.00 98.00 181 HIS A C 1
ATOM 1386 O O . HIS A 1 181 ? 1.681 6.130 -5.329 1.00 98.00 181 HIS A O 1
ATOM 1392 N N . GLY A 1 182 ? -0.030 6.247 -3.900 1.00 98.38 182 GLY A N 1
ATOM 1393 C CA . GLY A 1 182 ? -1.050 6.318 -4.945 1.00 98.38 182 GLY A CA 1
ATOM 1394 C C . GLY A 1 182 ? -0.894 7.561 -5.831 1.00 98.38 182 GLY A C 1
ATOM 1395 O O . GLY A 1 182 ? -1.070 7.482 -7.048 1.00 98.38 182 GLY A O 1
ATOM 1396 N N . THR A 1 183 ? -0.488 8.692 -5.245 1.00 98.31 183 THR A N 1
ATOM 1397 C CA . THR A 1 183 ? -0.196 9.924 -5.994 1.00 98.31 183 THR A CA 1
ATOM 1398 C C . THR A 1 183 ? 1.034 9.748 -6.886 1.00 98.31 183 THR A C 1
ATOM 1400 O O . THR A 1 183 ? 0.995 10.125 -8.058 1.00 98.31 183 THR A O 1
ATOM 1403 N N . GLN A 1 184 ? 2.098 9.115 -6.379 1.00 97.81 184 GLN A N 1
ATOM 1404 C CA . GLN A 1 184 ? 3.287 8.789 -7.178 1.00 97.81 184 GLN A CA 1
ATOM 1405 C C . GLN A 1 184 ? 2.945 7.868 -8.356 1.00 97.81 184 GLN A C 1
ATOM 1407 O O . GLN A 1 184 ? 3.357 8.145 -9.482 1.00 97.81 184 GLN A O 1
ATOM 1412 N N . ILE A 1 185 ? 2.122 6.832 -8.135 1.00 98.50 185 ILE A N 1
ATOM 1413 C CA . ILE A 1 185 ? 1.615 5.974 -9.217 1.00 98.50 185 ILE A CA 1
ATOM 1414 C C . ILE A 1 185 ? 0.890 6.827 -10.263 1.00 98.50 185 ILE A C 1
ATOM 1416 O O . ILE A 1 185 ? 1.170 6.693 -11.450 1.00 98.50 185 ILE A O 1
ATOM 1420 N N . GLY A 1 186 ? -0.003 7.729 -9.844 1.00 97.75 186 GLY A N 1
ATOM 1421 C CA . GLY A 1 186 ? -0.717 8.631 -10.752 1.00 97.75 186 GLY A CA 1
ATOM 1422 C C . GLY A 1 186 ? 0.220 9.423 -11.670 1.00 97.75 186 GLY A C 1
ATOM 1423 O O . GLY A 1 186 ? 0.018 9.424 -12.884 1.00 97.75 186 GLY A O 1
ATOM 1424 N N . VAL A 1 187 ? 1.278 10.017 -11.110 1.00 97.12 187 VAL A N 1
ATOM 1425 C CA . VAL A 1 187 ? 2.296 10.757 -11.877 1.00 97.12 187 VAL A CA 1
ATOM 1426 C C . VAL A 1 187 ? 3.027 9.848 -12.867 1.00 97.12 187 VAL A C 1
ATOM 1428 O O . VAL A 1 187 ? 3.183 10.209 -14.032 1.00 97.12 187 VAL A O 1
ATOM 1431 N N . LEU A 1 188 ? 3.444 8.650 -12.447 1.00 97.50 188 LEU A N 1
ATOM 1432 C CA . LEU A 1 188 ? 4.134 7.708 -13.333 1.00 97.50 188 LEU A CA 1
ATOM 1433 C C . LEU A 1 188 ? 3.245 7.253 -14.492 1.00 97.50 188 LEU A C 1
ATOM 1435 O O . LEU A 1 188 ? 3.726 7.106 -15.612 1.00 97.50 188 LEU A O 1
ATOM 1439 N N . ARG A 1 189 ? 1.945 7.073 -14.254 1.00 97.06 189 ARG A N 1
ATOM 1440 C CA . ARG A 1 189 ? 0.991 6.738 -15.318 1.00 97.06 189 ARG A CA 1
ATOM 1441 C C . ARG A 1 189 ? 0.843 7.864 -16.335 1.00 97.06 189 ARG A C 1
ATOM 1443 O O . ARG A 1 189 ? 0.743 7.595 -17.529 1.00 97.06 189 ARG A O 1
ATOM 1450 N N . ASP A 1 190 ? 0.860 9.116 -15.888 1.00 95.12 190 ASP A N 1
ATOM 1451 C CA . ASP A 1 190 ? 0.844 10.266 -16.796 1.00 95.12 190 ASP A CA 1
ATOM 1452 C C . ASP A 1 190 ? 2.134 10.329 -17.632 1.00 95.12 190 ASP A C 1
ATOM 1454 O O . ASP A 1 190 ? 2.068 10.468 -18.853 1.00 95.12 190 ASP A O 1
ATOM 1458 N N . LEU A 1 191 ? 3.301 10.114 -17.014 1.00 95.31 191 LEU A N 1
ATOM 1459 C CA . LEU A 1 191 ? 4.582 10.047 -17.729 1.00 95.31 191 LEU A CA 1
ATOM 1460 C C . LEU A 1 191 ? 4.642 8.885 -18.732 1.00 95.31 191 LEU A C 1
ATOM 1462 O O . LEU A 1 191 ? 5.128 9.065 -19.849 1.00 95.31 191 LEU A O 1
ATOM 1466 N N . PHE A 1 192 ? 4.113 7.713 -18.371 1.00 94.56 192 PHE A N 1
ATOM 1467 C CA . PHE A 1 192 ? 4.040 6.560 -19.268 1.00 94.56 192 PHE A CA 1
ATOM 1468 C C . PHE A 1 192 ? 3.259 6.893 -20.546 1.00 94.56 192 PHE A C 1
ATOM 1470 O O . PHE A 1 192 ? 3.705 6.555 -21.641 1.00 94.56 192 PHE A O 1
ATOM 1477 N N . ARG A 1 193 ? 2.120 7.590 -20.422 1.00 91.56 193 ARG A N 1
ATOM 1478 C CA . ARG A 1 193 ? 1.300 8.007 -21.574 1.00 91.56 193 ARG A CA 1
ATOM 1479 C C . ARG A 1 193 ? 2.045 8.979 -22.487 1.00 91.56 193 ARG A C 1
ATOM 1481 O O . ARG A 1 193 ? 1.953 8.861 -23.705 1.00 91.56 193 ARG A O 1
ATOM 1488 N N . LEU A 1 194 ? 2.809 9.903 -21.903 1.00 89.88 194 LEU A N 1
ATOM 1489 C CA . LEU A 1 194 ? 3.571 10.912 -22.646 1.00 89.88 194 LEU A CA 1
ATOM 1490 C C . LEU A 1 194 ? 4.808 10.346 -23.358 1.00 89.88 194 LEU A C 1
ATOM 1492 O O . LEU A 1 194 ? 5.280 10.947 -24.317 1.00 89.88 194 LEU A O 1
ATOM 1496 N N . ARG A 1 195 ? 5.317 9.179 -22.941 1.00 83.44 195 ARG A N 1
ATOM 1497 C CA . ARG A 1 195 ? 6.473 8.511 -23.569 1.00 83.44 195 ARG A CA 1
ATOM 1498 C C . ARG A 1 195 ? 6.264 8.207 -25.060 1.00 83.44 195 ARG A C 1
ATOM 1500 O O . ARG A 1 195 ? 7.239 8.071 -25.791 1.00 83.44 195 ARG A O 1
ATOM 1507 N N . GLY A 1 196 ? 5.017 8.020 -25.491 1.00 62.25 196 GLY A N 1
ATOM 1508 C CA . GLY A 1 196 ? 4.672 7.530 -26.829 1.00 62.25 196 GLY A CA 1
ATOM 1509 C C . GLY A 1 196 ? 4.344 8.595 -27.879 1.00 62.25 196 GLY A C 1
ATOM 1510 O O . GLY A 1 196 ? 3.732 8.228 -28.876 1.00 62.25 196 GLY A O 1
ATOM 1511 N N . ASP A 1 197 ? 4.656 9.879 -27.656 1.00 57.50 197 ASP A N 1
ATOM 1512 C CA . ASP A 1 197 ? 4.217 11.014 -28.499 1.00 57.50 197 ASP A CA 1
ATOM 1513 C C . ASP A 1 197 ? 2.690 11.080 -28.726 1.00 57.50 197 ASP A C 1
ATOM 1515 O O . ASP A 1 197 ? 2.216 11.765 -29.632 1.00 57.50 197 ASP A O 1
ATOM 1519 N N . ALA A 1 198 ? 1.887 10.388 -27.907 1.00 55.12 198 ALA A N 1
ATOM 1520 C CA . ALA A 1 198 ? 0.437 10.440 -28.008 1.00 55.12 198 ALA A CA 1
ATOM 1521 C C . ALA A 1 198 ? -0.026 11.855 -27.614 1.00 55.12 198 ALA A C 1
ATOM 1523 O O . ALA A 1 198 ? 0.142 12.237 -26.449 1.00 55.12 198 ALA A O 1
ATOM 1524 N N . PRO A 1 199 ? -0.582 12.657 -28.544 1.00 56.84 199 PRO A N 1
ATOM 1525 C CA . PRO A 1 199 ? -1.098 13.965 -28.185 1.00 56.84 199 PRO A CA 1
ATOM 1526 C C . PRO A 1 199 ? -2.205 13.786 -27.146 1.00 56.84 199 PRO A C 1
ATOM 1528 O O . PRO A 1 199 ? -3.031 12.877 -27.250 1.00 56.84 199 PRO A O 1
ATOM 1531 N N . ILE A 1 200 ? -2.227 14.660 -26.139 1.00 63.06 200 ILE A N 1
ATOM 1532 C CA . ILE A 1 200 ? -3.406 14.790 -25.287 1.00 63.06 200 ILE A CA 1
ATOM 1533 C C . ILE A 1 200 ? -4.508 15.335 -26.196 1.00 63.06 200 ILE A C 1
ATOM 1535 O O . ILE A 1 200 ? -4.465 16.501 -26.591 1.00 63.06 200 ILE A O 1
ATOM 1539 N N . ASP A 1 201 ? -5.452 14.477 -26.582 1.00 58.53 201 ASP A N 1
ATOM 1540 C CA . ASP A 1 201 ? -6.616 14.890 -27.358 1.00 58.53 201 ASP A CA 1
ATOM 1541 C C . ASP A 1 201 ? -7.565 15.654 -26.431 1.00 58.53 201 ASP A C 1
ATOM 1543 O O . ASP A 1 201 ? -8.414 15.084 -25.743 1.00 58.53 201 ASP A O 1
ATOM 1547 N N . TYR A 1 202 ? -7.354 16.967 -26.351 1.00 63.38 202 TYR A N 1
ATOM 1548 C CA . TYR A 1 202 ? -8.294 17.893 -25.739 1.00 63.38 202 TYR A CA 1
ATOM 1549 C C . TYR A 1 202 ? -9.506 18.024 -26.669 1.00 63.38 202 TYR A C 1
ATOM 1551 O O . TYR A 1 202 ? -9.653 19.037 -27.349 1.00 63.38 202 TYR A O 1
ATOM 1559 N N . GLN A 1 203 ? -10.359 16.998 -26.734 1.00 49.00 203 GLN A N 1
ATOM 1560 C CA . GLN A 1 203 ? -11.687 17.138 -27.334 1.00 49.00 203 GLN A CA 1
ATOM 1561 C C . GLN A 1 203 ? -12.440 18.200 -26.513 1.00 49.00 203 GLN A C 1
ATOM 1563 O O . GLN A 1 203 ? -12.657 17.981 -25.317 1.00 49.00 203 GLN A O 1
ATOM 1568 N N . PRO A 1 204 ? -12.797 19.363 -27.086 1.00 61.31 204 PRO A N 1
ATOM 1569 C CA . PRO A 1 204 ? -13.683 20.300 -26.415 1.00 61.31 204 PRO A CA 1
ATOM 1570 C C . PRO A 1 204 ? -15.088 19.686 -26.392 1.00 61.31 204 PRO A C 1
ATOM 1572 O O . PRO A 1 204 ? -15.557 19.215 -27.430 1.00 61.31 204 PRO A O 1
ATOM 1575 N N . GLU A 1 205 ? -15.732 19.681 -25.223 1.00 55.56 205 GLU A N 1
ATOM 1576 C CA . GLU A 1 205 ? -17.185 19.464 -25.121 1.00 55.56 205 GLU A CA 1
ATOM 1577 C C . GLU A 1 205 ? -17.973 20.531 -25.898 1.00 55.56 205 GLU A C 1
ATOM 1579 O O . GLU A 1 205 ? -17.536 21.709 -25.914 1.00 55.56 205 GLU A O 1
#

Radius of gyration: 17.86 Å; chains: 1; bounding box: 45×37×52 Å

Foldseek 3Di:
DFAPLLVVLLVLLVCLVVPFQCLQQPPDFLCQLQDDLDPPAWAKDFPVPADADDWQDDDRITGHDHPVCVVPDDGHHGSQNLLQFQQQLLLQLCQDVLLVHDDAQQQVRSGVVRDPTDRDNTSCVSSVNNVVSSVSNNVSSVVGYPCSQQPWGFHYDPVHTHDIDGSSVSSVVSSVSSSVSSNVSSVSVVSVCVVVVDDPPPPDD

Secondary structure (DSSP, 8-state):
---HHHHHHHHHHHHHIIIIIHHHHTT--HHHHH--SSTT-B-EEEGGG--SSS-EEETTEEE---HHHHTT-PPPB-HHHHHHHHTTHHHHHHTBGGGTSSB-GGGTTT-TTTS--PPP-SHHHHHHHHHHHHHHHHHHHHH--HHHHTSEEE---TTS---EEEHHHHHHHHHHHHHHHHHHHHHHHHHHHHTTT--------